Protein AF-A0A1G1KDD8-F1 (afdb_monomer_lite)

Foldseek 3Di:
DKWFQAPVRDIDDDWDWDWDADPPGWIWIATCDDPRHGWIWIADPPPPVRWIWIADPCPPPPPDRTDTHHCPDPVNCNVPVPDGVVCDDQVNVCVLVVQLQVVLVVVVQWDWDDPPFKIKIARPPDADDPNDPARIKIFGADPVRGGQWIFGAHPVRDTGMIHGHDPDDPPDDPPDVVVCVSDDPVVSVVVVD

Structure (mmCIF, N/CA/C/O backbone):
data_AF-A0A1G1KDD8-F1
#
_entry.id   AF-A0A1G1KDD8-F1
#
loop_
_atom_site.group_PDB
_atom_site.id
_atom_site.type_symbol
_atom_site.label_atom_id
_atom_site.label_alt_id
_atom_site.label_comp_id
_atom_site.label_asym_id
_atom_site.label_entity_id
_atom_site.label_seq_id
_atom_site.pdbx_PDB_ins_code
_atom_site.Cartn_x
_atom_site.Cartn_y
_atom_site.Cartn_z
_atom_site.occupancy
_atom_site.B_iso_or_equiv
_atom_site.auth_seq_id
_atom_site.auth_comp_id
_atom_site.auth_asym_id
_atom_site.auth_atom_id
_atom_site.pdbx_PDB_model_num
ATOM 1 N N . MET A 1 1 ? -3.362 -8.272 -5.706 1.00 93.69 1 MET A N 1
ATOM 2 C CA . MET A 1 1 ? -4.492 -7.620 -6.389 1.00 93.69 1 MET A CA 1
ATOM 3 C C . MET A 1 1 ? -4.871 -6.387 -5.589 1.00 93.69 1 MET A C 1
ATOM 5 O O . MET A 1 1 ? -4.770 -6.419 -4.368 1.00 93.69 1 MET A O 1
ATOM 9 N N . LYS A 1 2 ? -5.212 -5.304 -6.279 1.00 93.06 2 LYS A N 1
ATOM 10 C CA . LYS A 1 2 ? -5.564 -4.004 -5.715 1.00 93.06 2 LYS A CA 1
ATOM 11 C C . LYS A 1 2 ? -6.847 -3.501 -6.381 1.00 93.06 2 LYS A C 1
ATOM 13 O O . LYS A 1 2 ? -6.956 -3.569 -7.603 1.00 93.06 2 LYS A O 1
ATOM 18 N N . GLN A 1 3 ? -7.766 -2.947 -5.601 1.00 92.62 3 GLN A N 1
ATOM 19 C CA . GLN A 1 3 ? -8.867 -2.103 -6.070 1.00 92.62 3 GLN A CA 1
ATOM 20 C C . GLN A 1 3 ? -8.972 -0.883 -5.165 1.00 92.62 3 GLN A C 1
ATOM 22 O O . GLN A 1 3 ? -8.853 -1.008 -3.952 1.00 92.62 3 GLN A O 1
ATOM 27 N N . GLU A 1 4 ? -9.219 0.284 -5.743 1.00 89.75 4 GLU A N 1
ATOM 28 C CA . GLU A 1 4 ? -9.454 1.532 -5.014 1.00 89.75 4 GLU A CA 1
ATOM 29 C C . GLU A 1 4 ? -10.621 2.273 -5.654 1.00 89.75 4 GLU A C 1
ATOM 31 O O . GLU A 1 4 ? -10.936 2.059 -6.830 1.00 89.75 4 GLU A O 1
ATOM 36 N N . ILE A 1 5 ? -11.261 3.141 -4.878 1.00 88.12 5 ILE A N 1
ATOM 37 C CA . ILE A 1 5 ? -12.306 4.021 -5.383 1.00 88.12 5 ILE A CA 1
ATOM 38 C C . ILE A 1 5 ? -11.752 4.936 -6.491 1.00 88.12 5 ILE A C 1
ATOM 40 O O . ILE A 1 5 ? -10.683 5.538 -6.364 1.00 88.12 5 ILE A O 1
ATOM 44 N N . ASN A 1 6 ? -12.468 5.017 -7.607 1.00 82.94 6 ASN A N 1
ATOM 45 C CA . ASN A 1 6 ? -12.112 5.833 -8.761 1.00 82.94 6 ASN A CA 1
ATOM 46 C C . ASN A 1 6 ? -12.660 7.265 -8.643 1.00 82.94 6 ASN A C 1
ATOM 48 O O . ASN A 1 6 ? -13.224 7.676 -7.626 1.00 82.94 6 ASN A O 1
ATOM 52 N N . LYS A 1 7 ? -12.468 8.047 -9.709 1.00 75.81 7 LYS A N 1
ATOM 53 C CA . LYS A 1 7 ? -12.936 9.436 -9.834 1.00 75.81 7 LYS A CA 1
ATOM 54 C C . LYS A 1 7 ? -14.448 9.562 -9.667 1.00 75.81 7 LYS A C 1
ATOM 56 O O . LYS A 1 7 ? -14.921 10.581 -9.176 1.00 75.81 7 LYS A O 1
ATOM 61 N N . GLU A 1 8 ? -15.163 8.520 -10.051 1.00 80.31 8 GLU A N 1
ATOM 62 C CA . GLU A 1 8 ? -16.613 8.419 -10.089 1.00 80.31 8 GLU A CA 1
ATOM 63 C C . GLU A 1 8 ? -17.199 7.914 -8.758 1.00 80.31 8 GLU A C 1
ATOM 65 O O . GLU A 1 8 ? -18.415 7.809 -8.621 1.00 80.31 8 GLU A O 1
ATOM 70 N N . GLY A 1 9 ? -16.361 7.610 -7.757 1.00 81.19 9 GLY A N 1
ATOM 71 C CA . GLY A 1 9 ? -16.817 7.140 -6.447 1.00 81.19 9 GLY A CA 1
ATOM 72 C C . GLY A 1 9 ? -17.176 5.649 -6.399 1.00 81.19 9 GLY A C 1
ATOM 73 O O . GLY A 1 9 ? -17.847 5.214 -5.466 1.00 81.19 9 GLY A O 1
ATOM 74 N N . SER A 1 10 ? -16.735 4.863 -7.384 1.00 85.94 10 SER A N 1
ATOM 75 C CA . SER A 1 10 ? -16.946 3.409 -7.474 1.00 85.94 10 SER A CA 1
ATOM 76 C C . SER A 1 10 ? -15.620 2.652 -7.389 1.00 85.94 10 SER A C 1
ATOM 78 O O . SER A 1 10 ? -14.571 3.217 -7.686 1.00 85.94 10 SER A O 1
ATOM 80 N N . LEU A 1 11 ? -15.621 1.379 -6.983 1.00 89.81 11 LEU A N 1
ATOM 81 C CA . LEU A 1 11 ? -14.388 0.584 -7.017 1.00 89.81 11 LEU A CA 1
ATOM 82 C C . LEU A 1 11 ? -13.909 0.409 -8.459 1.00 89.81 11 LEU A C 1
ATOM 84 O O . LEU A 1 11 ? -14.648 -0.076 -9.316 1.00 89.81 11 LEU A O 1
ATOM 88 N N . GLY A 1 12 ? -12.654 0.774 -8.707 1.00 89.38 12 GLY A N 1
ATOM 89 C CA . GLY A 1 12 ? -11.998 0.554 -9.986 1.00 89.38 12 GLY A CA 1
ATOM 90 C C . GLY A 1 12 ? -11.849 -0.929 -10.334 1.00 89.38 12 GLY A C 1
ATOM 91 O O . GLY A 1 12 ? -12.067 -1.832 -9.515 1.00 89.38 12 GLY A O 1
ATOM 92 N N . ALA A 1 13 ? -11.435 -1.179 -11.577 1.00 92.00 13 ALA A N 1
ATOM 93 C CA . ALA A 1 13 ? -11.129 -2.525 -12.041 1.00 92.00 13 ALA A CA 1
ATOM 94 C C . ALA A 1 13 ? -9.997 -3.155 -11.197 1.00 92.00 13 ALA A C 1
ATOM 96 O O . ALA A 1 13 ? -9.054 -2.450 -10.832 1.00 92.00 13 ALA A O 1
ATOM 97 N N . PRO A 1 14 ? -10.046 -4.470 -10.909 1.00 94.19 14 PRO A N 1
ATOM 98 C CA . PRO A 1 14 ? -8.970 -5.159 -10.203 1.00 94.19 14 PRO A CA 1
ATOM 99 C C . PRO A 1 14 ? -7.626 -5.030 -10.920 1.00 94.19 14 PRO A C 1
ATOM 101 O O . PRO A 1 14 ? -7.480 -5.458 -12.065 1.00 94.19 14 PRO A O 1
ATOM 104 N N . GLU A 1 15 ? -6.619 -4.510 -10.224 1.00 94.44 15 GLU A N 1
ATOM 105 C CA . GLU A 1 15 ? -5.238 -4.426 -10.693 1.00 94.44 15 GLU A CA 1
ATOM 106 C C . GLU A 1 15 ? -4.399 -5.560 -10.094 1.00 94.44 15 GLU A C 1
ATOM 108 O O . GLU A 1 15 ? -4.285 -5.731 -8.877 1.00 94.44 15 GLU A O 1
ATOM 113 N N . ASN A 1 16 ? -3.761 -6.343 -10.955 1.00 95.88 16 ASN A N 1
ATOM 114 C CA . ASN A 1 16 ? -2.802 -7.367 -10.576 1.00 95.88 16 ASN A CA 1
ATOM 115 C C . ASN A 1 16 ? -1.397 -6.785 -10.659 1.00 95.88 16 ASN A C 1
ATOM 117 O O . ASN A 1 16 ? -0.851 -6.588 -11.747 1.00 95.88 16 ASN A O 1
ATOM 121 N N . ILE A 1 17 ? -0.817 -6.552 -9.488 1.00 94.00 17 ILE A N 1
ATOM 122 C CA . ILE A 1 17 ? 0.489 -5.930 -9.335 1.00 94.00 17 ILE A CA 1
ATOM 123 C C . ILE A 1 17 ? 1.439 -6.960 -8.735 1.00 94.00 17 ILE A C 1
ATOM 125 O O . ILE A 1 17 ? 1.175 -7.499 -7.659 1.00 94.00 17 ILE A O 1
ATOM 129 N N . TYR A 1 18 ? 2.540 -7.231 -9.427 1.00 93.75 18 TYR A N 1
ATOM 130 C CA . TYR A 1 18 ? 3.689 -7.888 -8.825 1.00 93.75 18 TYR A CA 1
ATOM 131 C C . TYR A 1 18 ? 4.499 -6.830 -8.074 1.00 93.75 18 TYR A C 1
ATOM 133 O O . TYR A 1 18 ? 4.857 -5.809 -8.657 1.00 93.75 18 TYR A O 1
ATOM 141 N N . LEU A 1 19 ? 4.779 -7.062 -6.792 1.00 92.56 19 LEU A N 1
ATOM 142 C CA . LEU A 1 19 ? 5.491 -6.123 -5.928 1.00 92.56 19 LEU A CA 1
ATOM 143 C C . LEU A 1 19 ? 6.686 -6.820 -5.279 1.00 92.56 19 LEU A C 1
ATOM 145 O O . LEU A 1 19 ? 6.542 -7.888 -4.684 1.00 92.56 19 LEU A O 1
ATOM 149 N N . LYS A 1 20 ? 7.858 -6.187 -5.351 1.00 92.12 20 LYS A N 1
ATOM 150 C CA . LYS A 1 20 ? 9.038 -6.553 -4.563 1.00 92.12 20 LYS A CA 1
ATOM 151 C C . LYS A 1 20 ? 9.467 -5.371 -3.707 1.00 92.12 20 LYS A C 1
ATOM 153 O O . LYS A 1 20 ? 9.633 -4.265 -4.213 1.00 92.12 20 LYS A O 1
ATOM 158 N N . PHE A 1 21 ? 9.685 -5.636 -2.425 1.00 91.69 21 PHE A N 1
ATOM 159 C CA . PHE A 1 21 ? 10.175 -4.671 -1.450 1.00 91.69 21 PHE A CA 1
ATOM 160 C C . PHE A 1 21 ? 11.486 -5.162 -0.829 1.00 91.69 21 PHE A C 1
ATOM 162 O O . PHE A 1 21 ? 11.630 -6.347 -0.524 1.00 91.69 21 PHE A O 1
ATOM 169 N N . SER A 1 22 ? 12.424 -4.245 -0.606 1.00 90.12 22 SER A N 1
ATOM 170 C CA . SER A 1 22 ? 13.657 -4.483 0.148 1.00 90.12 22 SER A CA 1
ATOM 171 C C . SER A 1 22 ? 14.030 -3.262 0.994 1.00 90.12 22 SER A C 1
ATOM 173 O O . SER A 1 22 ? 13.602 -2.145 0.703 1.00 90.12 22 SER A O 1
ATOM 175 N N . LYS A 1 23 ? 14.830 -3.480 2.046 1.00 88.62 23 LYS A N 1
ATOM 176 C CA . LYS A 1 23 ? 15.402 -2.418 2.890 1.00 88.62 23 LYS A CA 1
ATOM 177 C C . LYS A 1 23 ? 16.845 -2.084 2.449 1.00 88.62 23 LYS A C 1
ATOM 179 O O . LYS A 1 23 ? 17.550 -3.023 2.080 1.00 88.62 23 LYS A O 1
ATOM 184 N N . PRO A 1 24 ? 17.307 -0.816 2.550 1.00 88.44 24 PRO A N 1
ATOM 185 C CA . PRO A 1 24 ? 16.518 0.398 2.826 1.00 88.44 24 PRO A CA 1
ATOM 186 C C . PRO A 1 24 ? 15.472 0.638 1.723 1.00 88.44 24 PRO A C 1
ATOM 188 O O . PRO A 1 24 ? 15.571 0.010 0.678 1.00 88.44 24 PRO A O 1
ATOM 191 N N . PHE A 1 25 ? 14.444 1.462 1.989 1.00 91.38 25 PHE A N 1
ATOM 192 C CA . PHE A 1 25 ? 13.198 1.515 1.201 1.00 91.38 25 PHE A CA 1
ATOM 193 C C . PHE A 1 25 ? 13.448 1.505 -0.317 1.00 91.38 25 PHE A C 1
ATOM 195 O O . PHE A 1 25 ? 13.795 2.528 -0.910 1.00 91.38 25 PHE A O 1
ATOM 202 N N . LYS A 1 26 ? 13.244 0.334 -0.925 1.00 92.25 26 LYS A N 1
ATOM 203 C CA . LYS A 1 26 ? 13.352 0.093 -2.360 1.00 92.25 26 LYS A CA 1
ATOM 204 C C . LYS A 1 26 ? 12.181 -0.771 -2.786 1.00 92.25 26 LYS A C 1
ATOM 206 O O . LYS A 1 26 ? 11.941 -1.832 -2.205 1.00 92.25 26 LYS A O 1
ATOM 211 N N . MET A 1 27 ? 11.449 -0.300 -3.782 1.00 93.06 27 MET A N 1
ATOM 212 C CA . MET A 1 27 ? 10.232 -0.933 -4.255 1.00 93.06 27 MET A CA 1
ATOM 213 C C . MET A 1 27 ? 10.254 -1.059 -5.766 1.00 93.06 27 MET A C 1
ATOM 215 O O . MET A 1 27 ? 10.593 -0.117 -6.480 1.00 93.06 27 MET A O 1
ATOM 219 N N . VAL A 1 28 ? 9.865 -2.236 -6.242 1.00 93.50 28 VAL A N 1
ATOM 220 C CA . VAL A 1 28 ? 9.596 -2.492 -7.650 1.00 93.50 28 VAL A CA 1
ATOM 221 C C . VAL A 1 28 ? 8.182 -3.009 -7.797 1.00 93.50 28 VAL A C 1
ATOM 223 O O . VAL A 1 28 ? 7.780 -3.934 -7.091 1.00 93.50 28 VAL A O 1
ATOM 226 N N . MET A 1 29 ? 7.448 -2.423 -8.733 1.00 94.12 29 MET A N 1
ATOM 227 C CA . MET A 1 29 ? 6.074 -2.785 -9.051 1.00 94.12 29 MET A CA 1
ATOM 228 C C . MET A 1 29 ? 5.945 -3.049 -10.548 1.00 94.12 29 MET A C 1
ATOM 230 O O . MET A 1 29 ? 6.523 -2.330 -11.359 1.00 94.12 29 MET A O 1
ATOM 234 N N . GLU A 1 30 ? 5.177 -4.069 -10.913 1.00 94.12 30 GLU A N 1
ATOM 235 C CA . GLU A 1 30 ? 4.807 -4.391 -12.291 1.00 94.12 30 GLU A CA 1
ATOM 236 C C . GLU A 1 30 ? 3.297 -4.637 -12.358 1.00 94.12 30 GLU A C 1
ATOM 238 O O . GLU A 1 30 ? 2.785 -5.545 -11.701 1.00 94.12 30 GLU A O 1
ATOM 243 N N . TRP A 1 31 ? 2.584 -3.871 -13.183 1.00 94.19 31 TRP A N 1
ATOM 244 C CA . TRP A 1 31 ? 1.176 -4.130 -13.484 1.00 94.19 31 TRP A CA 1
ATOM 245 C C . TRP A 1 31 ? 1.080 -5.197 -14.574 1.00 94.19 31 TRP A C 1
ATOM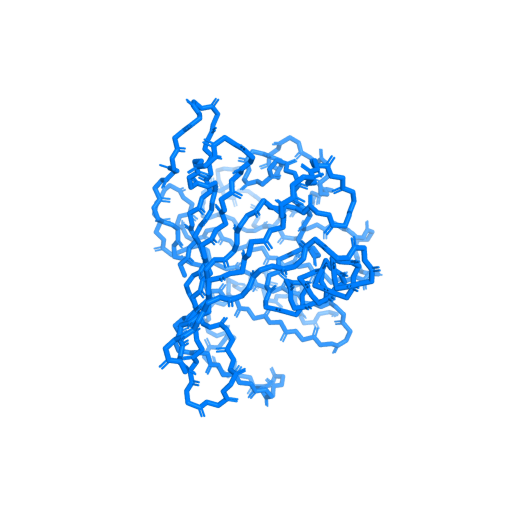 247 O O . TRP A 1 31 ? 1.710 -5.099 -15.626 1.00 94.19 31 TRP A O 1
ATOM 257 N N . THR A 1 32 ? 0.272 -6.227 -14.340 1.00 94.75 32 THR A N 1
ATOM 258 C CA . THR A 1 32 ? 0.194 -7.417 -15.212 1.00 94.75 32 THR A CA 1
ATOM 259 C C . THR A 1 32 ? -1.113 -7.513 -16.000 1.00 94.75 32 THR A C 1
ATOM 261 O O . THR A 1 32 ? -1.248 -8.362 -16.885 1.00 94.75 32 THR A O 1
ATOM 264 N N . ASN A 1 33 ? -2.067 -6.626 -15.724 1.00 94.44 33 ASN A N 1
ATOM 265 C CA . ASN A 1 33 ? -3.367 -6.549 -16.381 1.00 94.44 33 ASN A CA 1
ATOM 266 C C . ASN A 1 33 ? -3.794 -5.082 -16.593 1.00 94.44 33 ASN A C 1
ATOM 268 O O . ASN A 1 33 ? -2.996 -4.174 -16.373 1.00 94.44 33 ASN A O 1
ATOM 272 N N . THR A 1 34 ? -5.035 -4.900 -17.062 1.00 90.12 34 THR A N 1
ATOM 273 C CA . THR A 1 34 ? -5.633 -3.613 -17.461 1.00 90.12 34 THR A CA 1
ATOM 274 C C . THR A 1 34 ? -4.843 -2.899 -18.571 1.00 90.12 34 THR A C 1
ATOM 276 O O . THR A 1 34 ? -4.003 -3.489 -19.253 1.00 90.12 34 THR A O 1
ATOM 279 N N . ASP A 1 35 ? -5.134 -1.622 -18.780 1.00 88.31 35 ASP A N 1
ATOM 280 C CA . ASP A 1 35 ? -4.401 -0.668 -19.617 1.00 88.31 35 ASP A CA 1
ATOM 281 C C . ASP A 1 35 ? -2.993 -0.319 -19.079 1.00 88.31 35 ASP A C 1
ATOM 283 O O . ASP A 1 35 ? -2.165 0.285 -19.779 1.00 88.31 35 ASP A O 1
ATOM 287 N N . LYS A 1 36 ? -2.698 -0.715 -17.834 1.00 89.31 36 LYS A N 1
ATOM 288 C CA . LYS A 1 36 ? -1.385 -0.571 -17.193 1.00 89.31 36 LYS A CA 1
ATOM 289 C C . LYS A 1 36 ? -0.480 -1.780 -17.417 1.00 89.31 36 LYS A C 1
ATOM 291 O O . LYS A 1 36 ? 0.669 -1.741 -16.992 1.00 89.31 36 LYS A O 1
ATOM 296 N N . LYS A 1 37 ? -0.934 -2.835 -18.100 1.00 92.56 37 LYS A N 1
ATOM 297 C CA . LYS A 1 37 ? -0.135 -4.046 -18.333 1.00 92.56 37 LYS A CA 1
ATOM 298 C C . LYS A 1 37 ? 1.255 -3.720 -18.901 1.00 92.56 37 LYS A C 1
ATOM 300 O O . LYS A 1 37 ? 1.385 -3.045 -19.920 1.00 92.56 37 LYS A O 1
ATOM 305 N N . GLY A 1 38 ? 2.292 -4.237 -18.244 1.00 92.12 38 GLY A N 1
ATOM 306 C CA . GLY A 1 38 ? 3.698 -4.017 -18.589 1.00 92.12 38 GLY A CA 1
ATOM 307 C C . GLY A 1 38 ? 4.294 -2.716 -18.042 1.00 92.12 38 GLY A C 1
ATOM 308 O O . GLY A 1 38 ? 5.490 -2.494 -18.218 1.00 92.12 38 GLY A O 1
ATOM 309 N N . LEU A 1 39 ? 3.507 -1.865 -17.374 1.00 92.88 39 LEU A N 1
ATOM 310 C CA . LEU A 1 39 ? 4.026 -0.736 -16.606 1.00 92.88 39 LEU A CA 1
ATOM 311 C C . LEU A 1 39 ? 4.884 -1.273 -15.463 1.00 92.88 39 LEU A C 1
ATOM 313 O O . LEU A 1 39 ? 4.417 -2.071 -14.651 1.00 92.88 39 LEU A O 1
ATOM 317 N N . GLN A 1 40 ? 6.120 -0.800 -15.395 1.00 94.81 40 GLN A N 1
ATOM 318 C CA . GLN A 1 40 ? 7.060 -1.100 -14.333 1.00 94.81 40 GLN A CA 1
ATOM 319 C C . GLN A 1 40 ? 7.521 0.191 -13.674 1.00 94.81 40 GLN A C 1
ATOM 321 O O . GLN A 1 40 ? 7.851 1.167 -14.351 1.00 94.81 40 GLN A O 1
ATOM 326 N N . VAL A 1 41 ? 7.556 0.177 -12.348 1.00 94.62 41 VAL A N 1
ATOM 327 C CA . VAL A 1 41 ? 7.989 1.303 -11.524 1.00 94.62 41 VAL A CA 1
ATOM 328 C C . VAL A 1 41 ? 9.055 0.809 -10.564 1.00 94.62 41 VAL A C 1
ATOM 330 O O . VAL A 1 41 ? 8.886 -0.226 -9.923 1.00 94.62 41 VAL A O 1
ATOM 333 N N . LEU A 1 42 ? 10.150 1.552 -10.477 1.00 95.00 42 LEU A N 1
ATOM 334 C CA . LEU A 1 42 ? 11.200 1.389 -9.485 1.00 95.00 42 LEU A CA 1
ATOM 335 C C . LEU A 1 42 ? 11.314 2.681 -8.682 1.00 95.00 42 LEU A C 1
ATOM 337 O O . LEU A 1 42 ? 11.399 3.773 -9.245 1.00 95.00 42 LEU A O 1
ATOM 341 N N . TYR A 1 43 ? 11.384 2.529 -7.369 1.00 95.31 43 TYR A N 1
ATOM 342 C CA . TYR A 1 43 ? 11.702 3.598 -6.444 1.00 95.31 43 TYR A CA 1
ATOM 343 C C . TYR A 1 43 ? 12.735 3.134 -5.429 1.00 95.31 43 TYR A C 1
ATOM 345 O O . TYR A 1 43 ? 12.635 2.028 -4.899 1.00 95.31 43 TYR A O 1
ATOM 353 N N . GLU A 1 44 ? 13.709 3.990 -5.142 1.00 95.06 44 GLU A N 1
ATOM 354 C CA . GLU A 1 44 ? 14.687 3.787 -4.081 1.00 95.06 44 GLU A CA 1
ATOM 355 C C . GLU A 1 44 ? 14.894 5.111 -3.351 1.00 95.06 44 GLU A C 1
ATOM 357 O O . GLU A 1 44 ? 15.308 6.111 -3.943 1.00 95.06 44 GLU A O 1
ATOM 362 N N . ARG A 1 45 ? 14.584 5.118 -2.053 1.00 94.12 45 ARG A N 1
ATOM 363 C CA . ARG A 1 45 ? 14.697 6.318 -1.226 1.00 94.12 45 ARG A CA 1
ATOM 364 C C . ARG A 1 45 ? 16.147 6.796 -1.192 1.00 94.12 45 ARG A C 1
ATOM 366 O O . ARG A 1 45 ? 17.055 6.028 -0.888 1.00 94.12 45 ARG A O 1
ATOM 373 N N . GLY A 1 46 ? 16.346 8.083 -1.451 1.00 93.62 46 GLY A N 1
ATOM 374 C CA . GLY A 1 46 ? 17.656 8.728 -1.500 1.00 93.62 46 GLY A CA 1
ATOM 375 C C . GLY A 1 46 ? 18.394 8.559 -2.831 1.00 93.62 46 GLY A C 1
ATOM 376 O O . GLY A 1 46 ? 19.492 9.091 -2.972 1.00 93.62 46 GLY A O 1
ATOM 377 N N . ARG A 1 47 ? 17.820 7.862 -3.821 1.00 93.88 47 ARG A N 1
ATOM 378 C CA . ARG A 1 47 ? 18.390 7.736 -5.172 1.00 93.88 47 ARG A CA 1
ATOM 379 C C . ARG A 1 47 ? 17.581 8.531 -6.190 1.00 93.88 47 ARG A C 1
ATOM 381 O O . ARG A 1 47 ? 16.384 8.743 -6.025 1.00 93.88 47 ARG A O 1
ATOM 388 N N . HIS A 1 48 ? 18.253 8.955 -7.262 1.00 93.06 48 HIS A N 1
ATOM 389 C CA . HIS A 1 48 ? 17.648 9.647 -8.410 1.00 93.06 48 HIS A CA 1
ATOM 390 C C . HIS A 1 48 ? 16.745 10.832 -8.020 1.00 93.06 48 HIS A C 1
ATOM 392 O O . HIS A 1 48 ? 15.656 10.992 -8.569 1.00 93.06 48 HIS A O 1
ATOM 398 N N . ASP A 1 49 ? 17.176 11.640 -7.049 1.00 94.19 49 ASP A N 1
ATOM 399 C CA . ASP A 1 49 ? 16.403 12.759 -6.488 1.00 94.19 49 ASP A CA 1
ATOM 400 C C . ASP A 1 49 ? 15.012 12.354 -5.955 1.00 94.19 49 ASP A C 1
ATOM 402 O O . ASP A 1 49 ? 14.059 13.126 -6.061 1.00 94.19 49 ASP A O 1
ATOM 406 N N . ASN A 1 50 ? 14.868 11.130 -5.430 1.00 93.38 50 ASN A N 1
ATOM 407 C CA . ASN A 1 50 ? 13.589 10.544 -5.001 1.00 93.38 50 ASN A CA 1
ATOM 408 C C . ASN A 1 50 ? 12.526 10.512 -6.117 1.00 93.38 50 ASN A C 1
ATOM 410 O O . ASN A 1 50 ? 11.326 10.640 -5.867 1.00 93.38 50 ASN A O 1
ATOM 414 N N . LYS A 1 51 ? 12.955 10.350 -7.372 1.00 95.31 51 LYS A N 1
ATOM 415 C CA . LYS A 1 51 ? 12.056 10.169 -8.517 1.00 95.31 51 LYS A CA 1
ATOM 416 C C . LYS A 1 51 ? 11.760 8.690 -8.744 1.00 95.31 51 LYS A C 1
ATOM 418 O O . LYS A 1 51 ? 12.592 7.816 -8.509 1.00 95.31 51 LYS A O 1
ATOM 423 N N . LEU A 1 52 ? 10.578 8.427 -9.284 1.00 95.06 52 LEU A N 1
ATOM 424 C CA . LEU A 1 52 ? 10.171 7.123 -9.787 1.00 95.06 52 LEU A CA 1
ATOM 425 C C . LEU A 1 52 ? 10.837 6.876 -11.140 1.00 95.06 52 LEU A C 1
ATOM 427 O O . LEU A 1 52 ? 10.641 7.660 -12.070 1.00 95.06 52 LEU A O 1
ATOM 431 N N . ALA A 1 53 ? 11.572 5.776 -11.270 1.00 95.25 53 ALA A N 1
ATOM 432 C CA . ALA A 1 53 ? 12.015 5.264 -12.559 1.00 95.25 53 ALA A CA 1
ATOM 433 C C . ALA A 1 53 ? 10.887 4.423 -13.167 1.00 95.25 53 ALA A C 1
ATOM 435 O O . ALA A 1 53 ? 10.498 3.393 -12.617 1.00 95.25 53 ALA A O 1
ATOM 436 N N . ILE A 1 54 ? 10.342 4.870 -14.294 1.00 93.38 54 ILE A N 1
ATOM 437 C CA . ILE A 1 54 ? 9.138 4.305 -14.902 1.00 93.38 54 ILE A CA 1
ATOM 438 C C . ILE A 1 54 ? 9.463 3.773 -16.291 1.00 93.38 54 ILE A C 1
ATOM 440 O O . ILE A 1 54 ? 10.013 4.486 -17.131 1.00 93.38 54 ILE A O 1
ATOM 444 N N . HIS A 1 55 ? 9.063 2.533 -16.547 1.00 92.88 55 HIS A N 1
ATOM 445 C CA . HIS A 1 55 ? 9.094 1.896 -17.856 1.00 92.88 55 HIS A CA 1
ATOM 446 C C . HIS A 1 55 ? 7.675 1.482 -18.259 1.00 92.88 55 HIS A C 1
ATOM 448 O O . HIS A 1 55 ? 6.987 0.814 -17.495 1.00 92.88 55 HIS A O 1
ATOM 454 N N . LYS A 1 56 ? 7.244 1.825 -19.476 1.00 89.19 56 LYS A N 1
ATOM 455 C CA . LYS A 1 56 ? 6.007 1.306 -20.080 1.00 89.19 56 LYS A CA 1
ATOM 456 C C . LYS A 1 56 ? 6.277 0.960 -21.550 1.00 89.19 56 LYS A C 1
ATOM 458 O O . LYS A 1 56 ? 6.881 1.779 -22.248 1.00 89.19 56 LYS A O 1
ATOM 463 N N . PRO A 1 57 ? 5.854 -0.212 -22.055 1.00 83.44 57 PRO A N 1
ATOM 464 C CA . PRO A 1 57 ? 5.943 -0.515 -23.480 1.00 83.44 57 PRO A CA 1
ATOM 465 C C . PRO A 1 57 ? 5.260 0.567 -24.330 1.00 83.44 57 PRO A C 1
ATOM 467 O O . PRO A 1 57 ? 4.164 1.015 -24.005 1.00 83.44 57 PRO A O 1
ATOM 470 N N . GLY A 1 58 ? 5.920 1.007 -25.406 1.00 79.00 58 GLY A N 1
ATOM 471 C CA . GLY A 1 58 ? 5.395 2.039 -26.313 1.00 79.00 58 GLY A CA 1
ATOM 472 C C . GLY A 1 58 ? 5.515 3.486 -25.813 1.00 79.00 58 GLY A C 1
ATOM 473 O O . GLY A 1 58 ? 5.082 4.406 -26.506 1.00 79.00 58 GLY A O 1
ATOM 474 N N . LEU A 1 59 ? 6.127 3.719 -24.647 1.00 76.25 59 LEU A N 1
ATOM 475 C CA . LEU A 1 59 ? 6.318 5.064 -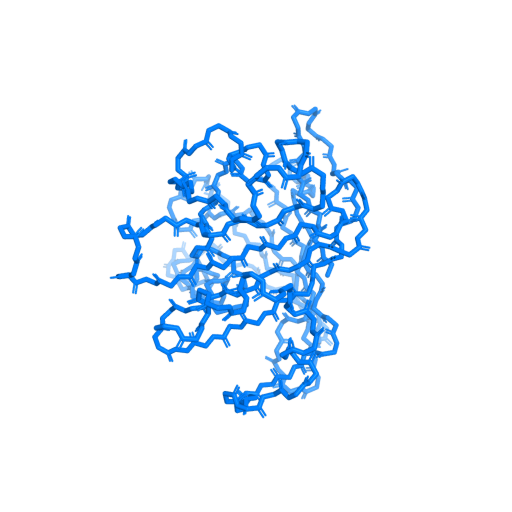24.103 1.00 76.25 59 LEU A CA 1
ATOM 476 C C . LEU A 1 59 ? 7.162 5.943 -25.051 1.00 76.25 59 LEU A C 1
ATOM 478 O O . LEU A 1 59 ? 8.226 5.529 -25.512 1.00 76.25 59 LEU A O 1
ATOM 482 N N . PHE A 1 60 ? 6.675 7.155 -25.353 1.00 70.06 60 PHE A N 1
ATOM 483 C CA . PHE A 1 60 ? 7.282 8.104 -26.306 1.00 70.06 60 PHE A CA 1
ATOM 484 C C . PHE A 1 60 ? 7.664 7.472 -27.657 1.00 70.06 60 PHE A C 1
ATOM 486 O O . PHE A 1 60 ? 8.787 7.652 -28.125 1.00 70.06 60 PHE A O 1
ATOM 493 N N . PHE A 1 61 ? 6.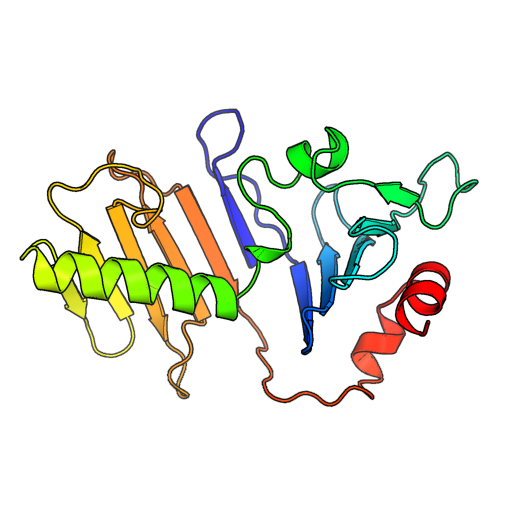763 6.688 -28.262 1.00 74.06 61 PHE A N 1
ATOM 494 C CA . PHE A 1 61 ? 7.026 5.964 -29.518 1.00 74.06 61 PHE A CA 1
ATOM 495 C C . PHE A 1 61 ? 8.277 5.059 -29.453 1.00 74.06 61 PHE A C 1
ATOM 497 O O . PHE A 1 61 ? 8.915 4.782 -30.463 1.00 74.06 61 PHE A O 1
ATOM 504 N N . GLY A 1 62 ? 8.661 4.611 -28.250 1.00 69.75 62 GLY A N 1
ATOM 505 C CA . GLY A 1 62 ? 9.856 3.799 -28.006 1.00 69.75 62 GLY A CA 1
ATOM 506 C C . GLY A 1 62 ? 11.163 4.586 -27.840 1.00 69.75 62 GLY A C 1
ATOM 507 O O . GLY A 1 62 ? 12.196 3.973 -27.563 1.00 69.75 62 GLY A O 1
ATOM 508 N N . LEU A 1 63 ? 11.143 5.920 -27.950 1.00 70.62 63 LEU A N 1
ATOM 509 C CA . LEU A 1 63 ? 12.341 6.766 -27.847 1.00 70.62 63 LEU A CA 1
ATOM 510 C C . LEU A 1 63 ? 12.913 6.819 -26.426 1.00 70.62 63 LEU A C 1
ATOM 512 O O . LEU A 1 63 ? 14.127 6.896 -26.249 1.00 70.62 63 LEU A O 1
ATOM 516 N N . LYS A 1 64 ? 12.056 6.764 -25.398 1.00 73.50 64 LYS A N 1
ATOM 517 C CA . LYS A 1 64 ? 12.481 6.744 -23.992 1.00 73.50 64 LYS A CA 1
ATOM 518 C C . LYS A 1 64 ? 12.064 5.445 -23.329 1.00 73.50 64 LYS A C 1
ATOM 520 O O . LYS A 1 64 ? 10.885 5.171 -23.141 1.00 73.50 64 LYS A O 1
ATOM 525 N N . GLN A 1 65 ? 13.069 4.667 -22.945 1.00 85.12 65 GLN A N 1
ATOM 526 C CA . GLN A 1 65 ? 12.880 3.351 -22.343 1.00 85.12 65 GLN A CA 1
ATOM 527 C C . GLN A 1 65 ? 12.601 3.431 -20.842 1.00 85.12 65 GLN A C 1
ATOM 529 O O . GLN A 1 65 ? 11.875 2.597 -20.315 1.00 85.12 65 GLN A O 1
ATOM 534 N N . VAL A 1 66 ? 13.156 4.432 -20.158 1.00 91.62 66 VAL A N 1
ATOM 535 C CA . VAL A 1 66 ? 12.866 4.739 -18.755 1.00 91.62 66 VAL A CA 1
ATOM 536 C C . VAL A 1 66 ? 12.737 6.251 -18.626 1.00 91.62 66 VAL A C 1
ATOM 538 O O . VAL A 1 66 ? 13.534 6.992 -19.208 1.00 91.62 66 VAL A O 1
ATOM 541 N N . ILE A 1 67 ? 11.740 6.709 -17.878 1.00 92.62 67 ILE A N 1
ATOM 542 C CA . ILE A 1 67 ? 11.589 8.113 -17.497 1.00 92.62 67 ILE A CA 1
ATOM 543 C C . ILE A 1 67 ? 11.654 8.247 -15.982 1.00 92.62 67 ILE A C 1
ATOM 545 O O . ILE A 1 67 ? 11.203 7.362 -15.263 1.00 92.62 67 ILE A O 1
ATOM 549 N N . PHE A 1 68 ? 12.202 9.361 -15.512 1.00 94.44 68 PHE A N 1
ATOM 550 C CA . PHE A 1 68 ? 12.221 9.698 -14.096 1.00 94.44 68 PHE A CA 1
ATOM 551 C C . PHE A 1 68 ? 11.165 10.760 -13.835 1.00 94.44 68 PHE A C 1
ATOM 553 O O . PHE A 1 68 ? 11.269 11.865 -14.371 1.00 94.44 68 PHE A O 1
ATOM 560 N N . LEU A 1 69 ? 10.152 10.428 -13.039 1.00 93.31 69 LEU A N 1
ATOM 561 C CA . LEU A 1 69 ? 9.090 11.360 -12.666 1.00 93.31 69 LEU A CA 1
ATOM 562 C C . LEU A 1 69 ? 9.076 11.585 -11.153 1.00 93.31 69 LEU A C 1
ATOM 564 O O . LEU A 1 69 ? 9.225 10.625 -10.397 1.00 93.31 69 LEU A O 1
ATOM 568 N N . PRO A 1 70 ? 8.877 12.830 -10.686 1.00 93.56 70 PRO A N 1
ATOM 569 C CA . PRO A 1 70 ? 8.576 13.061 -9.280 1.00 93.56 70 PRO A CA 1
ATOM 570 C C . PRO A 1 70 ? 7.229 12.416 -8.929 1.00 93.56 70 PRO A C 1
ATOM 572 O O . PRO A 1 70 ? 6.340 12.330 -9.779 1.00 93.56 70 PRO A O 1
ATOM 575 N N . GLN A 1 71 ? 7.050 12.020 -7.670 1.00 90.44 71 GLN A N 1
ATOM 576 C CA . GLN A 1 71 ? 5.789 11.426 -7.201 1.00 90.44 71 GLN A CA 1
ATOM 577 C C . GLN A 1 71 ? 4.592 12.379 -7.337 1.00 90.44 71 GLN A C 1
ATOM 579 O O . GLN A 1 71 ? 3.464 11.956 -7.569 1.00 90.44 71 GLN A O 1
ATOM 584 N N . SER A 1 72 ? 4.852 13.688 -7.291 1.00 88.56 72 SER A N 1
ATOM 585 C CA . SER A 1 72 ? 3.868 14.746 -7.531 1.00 88.56 72 SER A CA 1
ATOM 586 C C . SER A 1 72 ? 3.464 14.919 -9.000 1.00 88.56 72 SER A C 1
ATOM 588 O O . SER A 1 72 ? 2.587 15.730 -9.292 1.00 88.56 72 SER A O 1
ATOM 590 N N . SER A 1 73 ? 4.077 14.191 -9.940 1.00 89.31 73 SER A N 1
ATOM 591 C CA . SER A 1 73 ? 3.732 14.285 -11.360 1.00 89.31 73 SER A CA 1
ATOM 592 C C . SER A 1 73 ? 2.255 13.932 -11.595 1.00 89.31 73 SER A C 1
ATOM 594 O O . SER A 1 73 ? 1.798 12.905 -11.086 1.00 89.31 73 SER A O 1
ATOM 596 N N . PRO A 1 74 ? 1.514 14.692 -12.429 1.00 85.94 74 PRO A N 1
ATOM 597 C CA . PRO A 1 74 ? 0.126 14.371 -12.768 1.00 85.94 74 PRO A CA 1
ATOM 598 C C . PRO A 1 74 ? -0.070 12.941 -13.292 1.00 85.94 74 PRO A C 1
ATOM 600 O O . PRO A 1 74 ? -1.065 12.304 -12.964 1.00 85.94 74 PRO A O 1
ATOM 603 N N . TRP A 1 75 ? 0.901 12.408 -14.045 1.00 82.88 75 TRP A N 1
ATOM 604 C CA . TRP A 1 75 ? 0.865 11.028 -14.550 1.00 82.88 75 TRP A CA 1
ATOM 605 C C . TRP A 1 75 ? 0.974 9.982 -13.439 1.00 82.88 75 TRP A C 1
ATOM 607 O O . TRP A 1 75 ? 0.345 8.932 -13.512 1.00 82.88 75 TRP A O 1
ATOM 617 N N . VAL A 1 76 ? 1.763 10.261 -12.401 1.00 84.00 76 VAL A N 1
ATOM 618 C CA . VAL A 1 76 ? 1.886 9.374 -11.236 1.00 84.00 76 VAL A CA 1
ATOM 619 C C . VAL A 1 76 ? 0.612 9.453 -10.395 1.00 84.00 76 VAL A C 1
ATOM 621 O O . VAL A 1 76 ? 0.035 8.424 -10.042 1.00 84.00 76 VAL A O 1
ATOM 624 N N . ARG A 1 77 ? 0.114 10.672 -10.158 1.00 82.25 77 ARG A N 1
ATOM 625 C CA . ARG A 1 77 ? -1.104 10.934 -9.379 1.00 82.25 77 ARG A CA 1
ATOM 626 C C . ARG A 1 77 ? -2.379 10.394 -10.020 1.00 82.25 77 ARG A C 1
ATOM 628 O O . ARG A 1 77 ? -3.343 10.111 -9.316 1.00 82.25 77 ARG A O 1
ATOM 635 N N . GLU A 1 78 ? -2.399 10.208 -11.336 1.00 77.56 78 GLU A N 1
ATOM 636 C CA . GLU A 1 78 ? -3.491 9.505 -12.012 1.00 77.56 78 GLU A CA 1
ATOM 637 C C . GLU A 1 78 ? -3.568 8.024 -11.609 1.00 77.56 78 GLU A C 1
ATOM 639 O O . GLU A 1 78 ? -4.662 7.472 -11.501 1.00 77.56 78 GLU A O 1
ATOM 644 N N . GLY A 1 79 ? -2.423 7.391 -11.337 1.00 70.69 79 GLY A N 1
ATOM 645 C CA . GLY A 1 79 ? -2.356 6.007 -10.870 1.00 70.69 79 GLY A CA 1
ATOM 646 C C . GLY A 1 79 ? -2.622 5.833 -9.372 1.00 70.69 79 GLY A C 1
ATOM 647 O O . GLY A 1 79 ? -3.071 4.759 -8.971 1.00 70.69 79 GLY A O 1
ATOM 648 N N . SER A 1 80 ? -2.338 6.862 -8.568 1.00 70.19 80 SER A N 1
ATOM 649 C CA . SER A 1 80 ? -2.536 6.890 -7.115 1.00 70.19 80 SER A CA 1
ATOM 650 C C . SER A 1 80 ? -2.661 8.335 -6.621 1.00 70.19 80 SER A C 1
ATOM 652 O O . SER A 1 80 ? -1.677 9.072 -6.546 1.00 70.19 80 SER A O 1
ATOM 654 N N . ARG A 1 81 ? -3.887 8.774 -6.317 1.00 64.38 81 ARG A N 1
ATOM 655 C CA . ARG A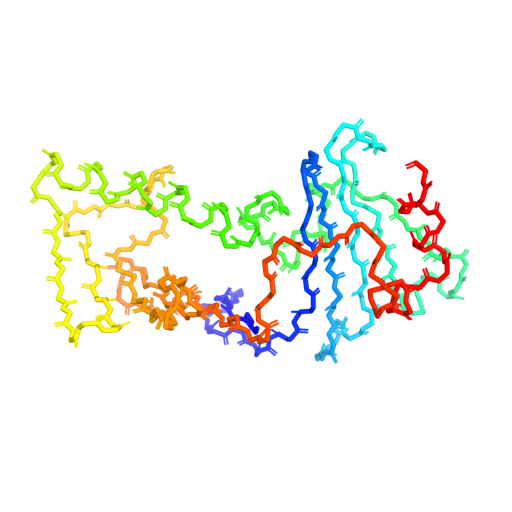 1 81 ? -4.169 10.189 -6.013 1.00 64.38 81 ARG A CA 1
ATOM 656 C C . ARG A 1 81 ? -3.631 10.646 -4.668 1.00 64.38 81 ARG A C 1
ATOM 658 O O . ARG A 1 81 ? -3.034 11.714 -4.594 1.00 64.38 81 ARG A O 1
ATOM 665 N N . ASN A 1 82 ? -3.863 9.836 -3.642 1.00 65.12 82 ASN A N 1
ATOM 666 C CA . ASN A 1 82 ? -3.647 10.224 -2.250 1.00 65.12 82 ASN A CA 1
ATOM 667 C C . ASN A 1 82 ? -2.428 9.547 -1.625 1.00 65.12 82 ASN A C 1
ATOM 669 O O . ASN A 1 82 ? -2.074 9.891 -0.507 1.00 65.12 82 ASN A O 1
ATOM 673 N N . PHE A 1 83 ? -1.810 8.601 -2.336 1.00 70.81 83 PHE A N 1
ATOM 674 C CA . PHE A 1 83 ? -0.746 7.769 -1.791 1.00 70.81 83 PHE A CA 1
ATOM 675 C C . PHE A 1 83 ? 0.502 7.855 -2.655 1.00 70.81 83 PHE A C 1
ATOM 677 O O . PHE A 1 83 ? 0.432 7.725 -3.886 1.00 70.81 83 PHE A O 1
ATOM 684 N N . ASP A 1 84 ? 1.624 8.066 -1.986 1.00 83.81 84 ASP A N 1
ATOM 685 C CA . ASP A 1 84 ? 2.961 7.948 -2.544 1.00 83.81 84 ASP A CA 1
ATOM 686 C C . ASP A 1 84 ? 3.357 6.465 -2.606 1.00 83.81 84 ASP A C 1
ATOM 688 O O . ASP A 1 84 ? 2.716 5.590 -2.016 1.00 83.81 84 ASP A O 1
ATOM 692 N N . ILE A 1 85 ? 4.413 6.136 -3.353 1.00 86.31 85 ILE A N 1
ATOM 693 C CA . ILE A 1 85 ? 4.866 4.740 -3.437 1.00 86.31 85 ILE A CA 1
ATOM 694 C C . ILE A 1 85 ? 5.352 4.222 -2.075 1.00 86.31 85 ILE A C 1
ATOM 696 O O . ILE A 1 85 ? 5.340 3.017 -1.830 1.00 86.31 85 ILE A O 1
ATOM 700 N N . GLU A 1 86 ? 5.748 5.119 -1.170 1.00 87.88 86 GLU A N 1
ATOM 701 C CA . GLU A 1 86 ? 6.080 4.806 0.218 1.00 87.88 86 GLU A CA 1
ATOM 702 C C . GLU A 1 86 ? 4.923 4.257 1.041 1.00 87.88 86 GLU A C 1
ATOM 704 O O . GLU A 1 86 ? 5.157 3.481 1.974 1.00 87.88 86 GLU A O 1
ATOM 709 N N . ASP A 1 87 ? 3.698 4.600 0.665 1.00 86.19 87 ASP A N 1
ATOM 710 C CA . ASP A 1 87 ? 2.490 4.149 1.348 1.00 86.19 87 ASP A CA 1
ATOM 711 C C . ASP A 1 87 ? 2.077 2.747 0.883 1.00 86.19 87 ASP A C 1
ATOM 713 O O . ASP A 1 87 ? 1.244 2.080 1.498 1.00 86.19 87 ASP A O 1
ATOM 717 N N . ALA A 1 88 ? 2.688 2.255 -0.199 1.00 86.25 88 ALA A N 1
ATOM 718 C CA . ALA A 1 88 ? 2.370 0.957 -0.755 1.00 86.25 88 ALA A CA 1
ATOM 719 C C . ALA A 1 88 ? 2.954 -0.200 0.072 1.00 86.25 88 ALA A C 1
ATOM 721 O O . ALA A 1 88 ? 4.085 -0.189 0.565 1.00 86.25 88 ALA A O 1
ATOM 722 N N . GLY A 1 89 ? 2.191 -1.290 0.108 1.00 87.56 89 GLY A N 1
ATOM 723 C CA . GLY A 1 89 ? 2.638 -2.573 0.628 1.00 87.56 89 GLY A CA 1
ATOM 724 C C . GLY A 1 89 ? 2.285 -2.826 2.092 1.00 87.56 89 GLY A C 1
ATOM 725 O O . GLY A 1 89 ? 1.840 -1.964 2.846 1.00 87.56 89 GLY A O 1
ATOM 726 N N . LEU A 1 90 ? 2.504 -4.079 2.491 1.00 90.12 90 LEU A N 1
ATOM 727 C CA . LEU A 1 90 ? 2.052 -4.612 3.773 1.00 90.12 90 LEU A CA 1
ATOM 728 C C . LEU A 1 90 ? 2.688 -3.907 4.980 1.00 90.12 90 LEU A C 1
ATOM 730 O O . LEU A 1 90 ? 2.055 -3.770 6.020 1.00 90.12 90 LEU A O 1
ATOM 734 N N . GLY A 1 91 ? 3.944 -3.471 4.847 1.00 89.81 91 GLY A N 1
ATOM 735 C CA . GLY A 1 91 ? 4.695 -2.853 5.939 1.00 89.81 91 GLY A CA 1
ATOM 736 C C . GLY A 1 91 ? 4.129 -1.500 6.369 1.00 89.81 91 GLY A C 1
ATOM 737 O O . GLY A 1 91 ? 3.953 -1.279 7.566 1.00 89.81 91 GLY A O 1
ATOM 738 N N . THR A 1 92 ? 3.826 -0.622 5.409 1.00 88.81 92 THR A N 1
ATOM 739 C CA . THR A 1 92 ? 3.246 0.696 5.701 1.00 88.81 92 THR A CA 1
ATOM 740 C C . THR A 1 92 ? 1.827 0.546 6.237 1.00 88.81 92 THR A C 1
ATOM 742 O O . THR A 1 92 ? 1.543 1.048 7.321 1.00 88.81 92 THR A O 1
ATOM 745 N N . PHE A 1 93 ? 1.007 -0.310 5.611 1.00 92.38 93 PHE A N 1
ATOM 746 C CA . PHE A 1 93 ? -0.315 -0.657 6.139 1.00 92.38 93 PHE A CA 1
ATOM 747 C C . PHE A 1 93 ? -0.267 -1.099 7.612 1.00 92.38 93 PHE A C 1
ATOM 749 O O . PHE A 1 93 ? -0.999 -0.569 8.438 1.00 92.38 93 PHE A O 1
ATOM 756 N N . LEU A 1 94 ? 0.608 -2.047 7.970 1.00 93.44 94 LEU A N 1
ATOM 757 C CA . LEU A 1 94 ? 0.715 -2.546 9.347 1.00 93.44 94 LEU A CA 1
ATOM 758 C C . LEU A 1 94 ? 1.126 -1.457 10.343 1.00 93.44 94 LEU A C 1
ATOM 760 O O . LEU A 1 94 ? 0.670 -1.464 11.490 1.00 93.44 94 LEU A O 1
ATOM 764 N N . LYS A 1 95 ? 1.996 -0.534 9.923 1.00 92.88 95 LYS A N 1
ATOM 765 C CA . LYS A 1 95 ? 2.422 0.600 10.743 1.00 92.88 95 LYS A CA 1
ATOM 766 C C . LYS A 1 95 ? 1.237 1.521 11.035 1.00 92.88 95 LYS A C 1
ATOM 768 O O . LYS A 1 95 ? 0.977 1.794 12.210 1.00 92.88 95 LYS A O 1
ATOM 773 N N . ASP A 1 96 ? 0.530 1.945 9.993 1.00 92.50 96 ASP A N 1
ATOM 774 C CA . ASP A 1 96 ? -0.535 2.946 10.083 1.00 92.50 96 ASP A CA 1
ATOM 775 C C . ASP A 1 96 ? -1.781 2.350 10.744 1.00 92.50 96 ASP A C 1
ATOM 777 O O . ASP A 1 96 ? -2.308 2.899 11.709 1.00 92.50 96 ASP A O 1
ATOM 781 N N . PHE A 1 97 ? -2.171 1.135 10.348 1.00 95.31 97 PHE A N 1
ATOM 782 C CA . PHE A 1 97 ? -3.237 0.379 11.006 1.00 95.31 97 PHE A CA 1
ATOM 783 C C . PHE A 1 97 ? -2.939 0.144 12.488 1.00 95.31 97 PHE A C 1
ATOM 785 O O . PHE A 1 97 ? -3.803 0.334 13.342 1.00 95.31 97 PHE A O 1
ATOM 792 N N . GLY A 1 98 ? -1.699 -0.219 12.826 1.00 95.62 98 GLY A N 1
ATOM 793 C CA . GLY A 1 98 ? -1.289 -0.380 14.216 1.00 95.62 98 GLY A CA 1
ATOM 794 C C . GLY A 1 98 ? -1.377 0.923 15.015 1.00 95.62 98 GLY A C 1
ATOM 795 O O . GLY A 1 98 ? -1.727 0.887 16.195 1.00 95.62 98 GLY A O 1
ATOM 796 N N . ALA A 1 99 ? -1.064 2.070 14.404 1.00 94.94 99 ALA A N 1
ATOM 797 C CA . ALA A 1 99 ? -1.210 3.379 15.037 1.00 94.94 99 ALA A CA 1
ATOM 798 C C . ALA A 1 99 ? -2.687 3.713 15.291 1.00 94.94 99 ALA A C 1
ATOM 800 O O . ALA A 1 99 ? -3.040 4.021 16.433 1.00 94.94 99 ALA A O 1
ATOM 801 N N . ALA A 1 100 ? -3.544 3.527 14.283 1.00 96.44 100 ALA A N 1
ATOM 802 C CA . ALA A 1 100 ? -4.989 3.712 14.387 1.00 96.44 100 ALA A CA 1
ATOM 803 C C . ALA A 1 100 ? -5.600 2.850 15.504 1.00 96.44 100 ALA A C 1
ATOM 805 O O . ALA A 1 100 ? -6.321 3.359 16.359 1.00 96.44 100 ALA A O 1
ATOM 806 N N . VAL A 1 101 ? -5.250 1.559 15.566 1.00 97.19 101 VAL A N 1
ATOM 807 C CA . VAL A 1 101 ? -5.726 0.636 16.613 1.00 97.19 101 VAL A CA 1
ATOM 808 C C . VAL A 1 101 ? -5.287 1.086 18.005 1.00 97.19 101 VAL A C 1
ATOM 810 O O . VAL A 1 101 ? -6.114 1.132 18.916 1.00 97.19 101 VAL A O 1
ATOM 813 N N . ARG A 1 102 ? -4.013 1.460 18.190 1.00 96.62 102 ARG A N 1
ATOM 814 C CA . ARG A 1 102 ? -3.508 1.932 19.493 1.00 96.62 102 ARG A CA 1
ATOM 815 C C . ARG A 1 102 ? -4.207 3.212 19.949 1.00 96.62 102 ARG A C 1
ATOM 817 O O . ARG A 1 102 ? -4.568 3.324 21.121 1.00 96.62 102 ARG A O 1
ATOM 824 N N . ARG A 1 103 ? -4.409 4.167 19.038 1.00 96.12 103 ARG A N 1
ATOM 825 C CA . ARG A 1 103 ? -5.128 5.414 19.325 1.00 96.12 103 ARG A CA 1
ATOM 826 C C . ARG A 1 103 ? -6.586 5.133 19.680 1.00 96.12 103 ARG A C 1
ATOM 828 O O . ARG A 1 103 ? -7.046 5.571 20.730 1.00 96.12 103 ARG A O 1
ATOM 835 N N . ALA A 1 104 ? -7.277 4.339 18.867 1.00 97.31 104 ALA A N 1
ATOM 836 C CA . ALA A 1 104 ? -8.664 3.956 19.093 1.00 97.31 104 ALA A CA 1
ATOM 837 C C . ALA A 1 104 ? -8.856 3.240 20.432 1.00 97.31 104 ALA A C 1
ATOM 839 O O . ALA A 1 104 ? -9.806 3.530 21.154 1.00 97.31 104 ALA A O 1
ATOM 840 N N . GLN A 1 105 ? -7.932 2.352 20.805 1.00 97.31 105 GLN A N 1
ATOM 841 C CA . GLN A 1 105 ? -7.954 1.691 22.106 1.00 97.31 105 GLN A CA 1
ATOM 842 C C . GLN A 1 105 ? -7.835 2.703 23.254 1.00 97.31 105 GLN A C 1
ATOM 844 O O . GLN A 1 105 ? -8.616 2.645 24.199 1.00 97.31 105 GLN A O 1
ATOM 849 N N . LYS A 1 106 ? -6.903 3.662 23.159 1.00 97.44 106 LYS A N 1
ATOM 850 C CA . LYS A 1 106 ? -6.716 4.719 24.169 1.00 97.44 106 LYS A CA 1
ATOM 851 C C . LYS A 1 106 ? -7.938 5.635 24.297 1.00 97.44 106 LYS A C 1
ATOM 853 O O . LYS A 1 106 ? -8.243 6.098 25.391 1.00 97.44 106 LYS A O 1
ATOM 858 N N . GLU A 1 107 ? -8.623 5.903 23.190 1.00 96.88 107 GLU A N 1
ATOM 859 C CA . GLU A 1 107 ? -9.802 6.774 23.134 1.00 96.88 107 GLU A CA 1
ATOM 860 C C . GLU A 1 107 ? -11.129 6.042 23.412 1.00 96.88 107 GLU A C 1
ATOM 862 O O . GLU A 1 107 ? -12.181 6.675 23.361 1.00 96.88 107 GLU A O 1
ATOM 867 N N . ASN A 1 108 ? -11.112 4.733 23.700 1.00 97.38 108 ASN A N 1
ATOM 868 C CA . ASN A 1 108 ? -12.311 3.883 23.791 1.00 97.38 108 ASN A CA 1
ATOM 869 C C . ASN A 1 108 ? -13.182 3.906 22.515 1.00 97.38 108 ASN A C 1
ATOM 871 O O . ASN A 1 108 ? -14.406 3.807 22.569 1.00 97.38 108 ASN A O 1
ATOM 875 N N . LYS A 1 109 ? -12.536 4.017 21.352 1.00 97.38 109 LYS A N 1
ATOM 876 C CA . LYS A 1 109 ? -13.136 4.023 20.009 1.00 97.38 109 LYS A CA 1
ATOM 877 C C . LYS A 1 109 ? -12.732 2.798 19.190 1.00 97.38 109 LYS A C 1
ATOM 879 O O . LYS A 1 109 ? -12.633 2.876 17.971 1.00 97.38 109 LYS A O 1
ATOM 884 N N . LEU A 1 110 ? -12.452 1.671 19.839 1.00 98.25 110 LEU A N 1
ATOM 885 C CA . LEU A 1 110 ? -12.072 0.431 19.166 1.00 98.25 110 LEU A CA 1
ATOM 886 C C . LEU A 1 110 ? -13.171 -0.617 19.333 1.00 98.25 110 LEU A C 1
ATOM 888 O O . LEU A 1 110 ? -13.531 -0.972 20.452 1.00 98.25 110 LEU A O 1
ATOM 892 N N . SER A 1 111 ? -13.665 -1.143 18.216 1.00 98.12 111 SER A N 1
ATOM 893 C CA . SER A 1 111 ? -14.543 -2.313 18.184 1.00 98.12 111 SER A CA 1
ATOM 894 C C . SER A 1 111 ? -13.920 -3.363 17.271 1.00 98.12 111 SER A C 1
ATOM 896 O O . SER A 1 111 ? -13.523 -3.054 16.149 1.00 98.12 111 SER A O 1
ATOM 898 N N . VAL A 1 112 ? -13.786 -4.589 17.779 1.00 97.94 112 VAL A N 1
ATOM 899 C CA . VAL A 1 112 ? -13.180 -5.713 17.060 1.00 97.94 112 VAL A CA 1
ATOM 900 C C . VAL A 1 112 ? -14.105 -6.914 17.166 1.00 97.94 112 VAL A C 1
ATOM 902 O O . VAL A 1 112 ? -14.415 -7.365 18.266 1.00 97.94 112 VAL A O 1
ATOM 905 N N . GLU A 1 113 ? -14.508 -7.446 16.021 1.00 97.75 113 GLU A N 1
ATOM 906 C CA . GLU A 1 113 ? -15.180 -8.739 15.898 1.00 97.75 113 GLU A CA 1
ATOM 907 C C . GLU A 1 113 ? -14.247 -9.699 15.151 1.00 97.75 113 GLU A C 1
ATOM 909 O O . GLU A 1 113 ? -13.537 -9.293 14.228 1.00 97.75 113 GLU A O 1
ATOM 914 N N . THR A 1 114 ? -14.200 -10.971 15.548 1.00 96.12 114 THR A N 1
ATOM 915 C CA . THR A 1 114 ? -13.328 -11.950 14.889 1.00 96.12 114 THR A CA 1
ATOM 916 C C . THR A 1 114 ? -13.869 -13.372 14.957 1.00 96.12 114 THR A C 1
ATOM 918 O O . THR A 1 114 ? -14.489 -13.762 15.945 1.00 96.12 114 THR A O 1
ATOM 921 N N . ASP A 1 115 ? -13.583 -14.152 13.914 1.00 92.88 115 ASP A N 1
ATOM 922 C CA . ASP A 1 115 ? -13.761 -15.610 13.863 1.00 92.88 115 ASP A CA 1
ATOM 923 C C . ASP A 1 115 ? -12.425 -16.380 13.997 1.00 92.88 115 ASP A C 1
ATOM 925 O O . ASP A 1 115 ? -12.348 -17.582 13.742 1.00 92.88 115 ASP A O 1
ATOM 929 N N . GLY A 1 116 ? -11.353 -15.680 14.382 1.00 88.06 116 GLY A N 1
ATOM 930 C CA . GLY A 1 116 ? -9.994 -16.197 14.533 1.00 88.06 116 GLY A CA 1
ATOM 931 C C . GLY A 1 116 ? -9.082 -15.945 13.329 1.00 88.06 116 GLY A C 1
ATOM 932 O O . GLY A 1 116 ? -7.883 -15.743 13.521 1.00 88.06 116 GLY A O 1
ATOM 933 N N . ARG A 1 117 ? -9.606 -15.911 12.095 1.00 89.75 117 ARG A N 1
ATOM 934 C CA . ARG A 1 117 ? -8.805 -15.621 10.881 1.00 89.75 117 ARG A CA 1
ATOM 935 C C . ARG A 1 117 ? -9.217 -14.337 10.189 1.00 89.75 117 ARG A C 1
ATOM 937 O O . ARG A 1 117 ? -8.389 -13.714 9.522 1.00 89.75 117 ARG A O 1
ATOM 944 N N . VAL A 1 118 ? -10.477 -13.961 10.337 1.00 96.56 118 VAL A N 1
ATOM 945 C CA . VAL A 1 118 ? -11.031 -12.704 9.867 1.00 96.56 118 VAL A CA 1
ATOM 946 C C . VAL A 1 118 ? -11.231 -11.786 11.064 1.00 96.56 118 VAL A C 1
ATOM 948 O O . VAL A 1 118 ? -11.738 -12.196 12.108 1.00 96.56 118 VAL A O 1
ATOM 951 N N . PHE A 1 119 ? -10.799 -10.541 10.914 1.00 97.94 119 PHE A N 1
ATOM 952 C CA . PHE A 1 119 ? -10.959 -9.478 11.893 1.00 97.94 119 PHE A CA 1
ATOM 953 C C . PHE A 1 119 ? -11.734 -8.349 11.241 1.00 97.94 119 PHE A C 1
ATOM 955 O O . PHE A 1 119 ? -11.350 -7.858 10.182 1.00 97.94 119 PHE A O 1
ATOM 962 N N . ASP A 1 120 ? -12.813 -7.935 11.880 1.00 98.25 120 ASP A N 1
ATOM 963 C CA . ASP A 1 120 ? -13.610 -6.784 11.501 1.00 98.25 120 ASP A CA 1
ATOM 964 C C . ASP A 1 120 ? -13.377 -5.693 12.541 1.00 98.25 120 ASP A C 1
ATOM 966 O O . ASP A 1 120 ? -13.847 -5.777 13.677 1.00 98.25 120 ASP A O 1
ATOM 970 N N . VAL A 1 121 ? -12.563 -4.710 12.167 1.00 98.25 121 VAL A N 1
ATOM 971 C CA . VAL A 1 121 ? -12.101 -3.651 13.060 1.00 98.25 121 VAL A CA 1
ATOM 972 C C . VAL A 1 121 ? -12.796 -2.358 12.683 1.00 98.25 121 VAL A C 1
ATOM 974 O O . VAL A 1 121 ? -12.693 -1.898 11.550 1.00 98.25 121 VAL A O 1
ATOM 977 N N . LYS A 1 122 ? -13.504 -1.759 13.635 1.00 98.31 122 LYS A N 1
ATOM 978 C CA . LYS A 1 122 ? -14.245 -0.507 13.472 1.00 98.31 122 LYS A CA 1
ATOM 979 C C . LYS A 1 122 ? -13.661 0.552 14.400 1.00 98.31 122 LYS A C 1
ATOM 981 O O . LYS A 1 122 ? -13.257 0.244 15.525 1.00 98.31 122 LYS A O 1
ATOM 986 N N . PHE A 1 123 ? -13.704 1.800 13.945 1.00 97.88 123 PHE A N 1
ATOM 987 C CA . PHE A 1 123 ? -13.275 2.977 14.696 1.00 97.88 123 PHE A CA 1
ATOM 988 C C . PHE A 1 123 ? -14.461 3.942 14.913 1.00 97.88 123 PHE A C 1
ATOM 990 O O . PHE A 1 123 ? -14.600 4.916 14.173 1.00 97.88 123 PHE A O 1
ATOM 997 N N . PRO A 1 124 ? -15.387 3.676 15.858 1.00 96.88 124 PRO A N 1
ATOM 998 C CA . PRO A 1 124 ? -16.599 4.481 16.010 1.00 96.88 124 PRO A CA 1
ATOM 999 C C . PRO A 1 124 ? -16.313 5.934 16.408 1.00 96.88 124 PRO A C 1
ATOM 1001 O O . PRO A 1 124 ? -15.465 6.206 17.255 1.00 96.88 124 PRO A O 1
ATOM 1004 N N . GLY A 1 125 ? -17.064 6.875 15.829 1.00 94.38 125 GLY A N 1
ATOM 1005 C CA . GLY A 1 125 ? -16.971 8.298 16.177 1.00 94.38 125 GLY A CA 1
ATOM 1006 C C . GLY A 1 125 ? -15.656 8.972 15.766 1.00 94.38 125 GLY A C 1
ATOM 1007 O O . GLY A 1 125 ? -15.321 10.030 16.302 1.00 94.38 125 GLY A O 1
ATOM 1008 N N . THR A 1 126 ? -14.889 8.363 14.860 1.00 95.62 126 THR A N 1
ATOM 1009 C CA . THR A 1 126 ? -13.719 8.993 14.236 1.00 95.62 126 THR A CA 1
ATOM 1010 C C . THR A 1 126 ? -14.115 9.723 12.957 1.00 95.62 126 THR A C 1
ATOM 1012 O O . THR A 1 126 ? -15.230 9.577 12.455 1.00 95.62 126 THR A O 1
ATOM 1015 N N . VAL A 1 127 ? -13.184 10.511 12.432 1.00 93.38 127 VAL A N 1
ATOM 1016 C CA . VAL A 1 127 ? -13.250 11.155 11.116 1.00 93.38 127 VAL A CA 1
ATOM 1017 C C . VAL A 1 127 ? -11.922 10.921 10.404 1.00 93.38 127 VAL A C 1
ATOM 1019 O O . VAL A 1 127 ? -10.966 10.473 11.035 1.00 93.38 127 VAL A O 1
ATOM 1022 N N . MET A 1 128 ? -11.867 11.222 9.107 1.00 90.88 128 MET A N 1
ATOM 1023 C CA . MET A 1 128 ? -10.623 11.140 8.346 1.00 90.88 128 MET A CA 1
ATOM 1024 C C . MET A 1 128 ? -9.592 12.118 8.901 1.00 90.88 128 MET A C 1
ATOM 1026 O O . MET A 1 128 ? -9.857 13.319 8.964 1.00 90.88 128 MET A O 1
ATOM 1030 N N . ASP A 1 129 ? -8.428 11.599 9.271 1.00 89.25 129 ASP A N 1
ATOM 1031 C CA . ASP A 1 129 ? -7.256 12.377 9.661 1.00 89.25 129 ASP A CA 1
ATOM 1032 C C . ASP A 1 129 ? -5.967 11.603 9.321 1.00 89.25 129 ASP A C 1
ATOM 1034 O O . ASP A 1 129 ? -6.005 10.610 8.592 1.00 89.25 129 ASP A O 1
ATOM 1038 N N . GLU A 1 130 ? -4.820 12.083 9.801 1.00 80.56 130 GLU A N 1
ATOM 1039 C CA . GLU A 1 130 ? -3.510 11.475 9.533 1.00 80.56 130 GLU A CA 1
ATOM 1040 C C . GLU A 1 130 ? -3.351 10.058 10.117 1.00 80.56 130 GLU A C 1
ATOM 1042 O O . GLU A 1 130 ? -2.581 9.266 9.577 1.00 80.56 130 GLU A O 1
ATOM 1047 N N . ASP A 1 131 ? -4.083 9.712 11.182 1.00 82.94 131 ASP A N 1
ATOM 1048 C CA . ASP A 1 131 ? -4.013 8.389 11.813 1.00 82.94 131 ASP A CA 1
ATOM 1049 C C . ASP A 1 131 ? -5.162 7.474 11.367 1.00 82.94 131 ASP A C 1
ATOM 1051 O O . ASP A 1 131 ? -4.998 6.255 11.285 1.00 82.94 131 ASP A O 1
ATOM 1055 N N . TYR A 1 132 ? -6.344 8.035 11.100 1.00 91.62 132 TYR A N 1
ATOM 1056 C CA . TYR A 1 132 ? -7.516 7.292 10.651 1.00 91.62 132 TYR A CA 1
ATOM 1057 C C . TYR A 1 132 ? -7.700 7.425 9.141 1.00 91.62 132 TYR A C 1
ATOM 1059 O O . TYR A 1 132 ? -8.339 8.350 8.643 1.00 91.62 132 TYR A O 1
ATOM 1067 N N . PHE A 1 133 ? -7.207 6.421 8.415 1.00 90.50 133 PHE A N 1
ATOM 1068 C CA . PHE A 1 133 ? -7.352 6.296 6.960 1.00 90.50 133 PHE A CA 1
ATOM 1069 C C . PHE A 1 133 ? -8.632 5.556 6.522 1.00 90.50 133 PHE A C 1
ATOM 1071 O O . PHE A 1 133 ? -8.972 5.541 5.339 1.00 90.50 133 PHE A O 1
ATOM 1078 N N . ALA A 1 134 ? -9.343 4.921 7.457 1.00 94.44 134 ALA A N 1
ATOM 1079 C CA . ALA A 1 134 ? -10.603 4.219 7.223 1.00 94.44 134 ALA A CA 1
ATOM 1080 C C . ALA A 1 134 ? -11.457 4.219 8.499 1.00 94.44 134 ALA A C 1
ATOM 1082 O O . ALA A 1 134 ? -10.922 4.239 9.607 1.00 94.44 134 ALA A O 1
ATOM 1083 N N . ALA A 1 135 ? -12.780 4.133 8.355 1.00 97.19 135 ALA A N 1
ATOM 1084 C CA . ALA A 1 135 ? -13.704 3.994 9.485 1.00 97.19 135 ALA A CA 1
ATOM 1085 C C . ALA A 1 135 ? -13.837 2.535 9.952 1.00 97.19 135 ALA A C 1
ATOM 1087 O O . ALA A 1 135 ? -14.120 2.261 11.122 1.00 97.19 135 ALA A O 1
ATOM 1088 N N . ARG A 1 136 ? -13.643 1.589 9.028 1.00 98.00 136 ARG A N 1
ATOM 1089 C CA . ARG A 1 136 ? -13.651 0.148 9.285 1.00 98.00 136 ARG A CA 1
ATOM 1090 C C . ARG A 1 136 ? -12.677 -0.556 8.352 1.00 98.00 136 ARG A C 1
ATOM 1092 O O . ARG A 1 136 ? -12.582 -0.225 7.173 1.00 98.00 136 ARG A O 1
ATOM 1099 N N . VAL A 1 137 ? -11.991 -1.554 8.883 1.00 98.12 137 VAL A N 1
ATOM 1100 C CA . VAL A 1 137 ? -11.028 -2.387 8.172 1.00 98.12 137 VAL A CA 1
ATOM 1101 C C . VAL A 1 137 ? -11.402 -3.842 8.413 1.00 98.12 137 VAL A C 1
ATOM 1103 O O . VAL A 1 137 ? -11.424 -4.287 9.561 1.00 98.12 137 VAL A O 1
ATOM 1106 N N . LYS A 1 138 ? -11.673 -4.599 7.347 1.00 98.31 138 LYS A N 1
ATOM 1107 C CA . LYS A 1 138 ? -11.739 -6.062 7.444 1.00 98.31 138 LYS A CA 1
ATOM 1108 C C . LYS A 1 138 ? -10.426 -6.669 6.996 1.00 98.31 138 LYS A C 1
ATOM 1110 O O . LYS A 1 138 ? -9.934 -6.349 5.916 1.00 98.31 138 LYS A O 1
ATOM 1115 N N . LEU A 1 139 ? -9.887 -7.566 7.806 1.00 97.88 139 LEU A N 1
ATOM 1116 C CA . LEU A 1 139 ? -8.618 -8.234 7.563 1.00 97.88 139 LEU A CA 1
ATOM 1117 C C . LEU A 1 139 ? -8.806 -9.736 7.562 1.00 97.88 139 LEU A C 1
ATOM 1119 O O . LEU A 1 139 ? -9.471 -10.269 8.442 1.00 97.88 139 LEU A O 1
ATOM 1123 N N . ARG A 1 140 ? -8.163 -10.423 6.621 1.00 97.56 140 ARG A N 1
ATOM 1124 C CA . ARG A 1 140 ? -7.967 -11.874 6.685 1.00 97.56 140 ARG A CA 1
ATOM 1125 C C . ARG A 1 140 ? -6.487 -12.165 6.820 1.00 97.56 140 ARG A C 1
ATOM 1127 O O . ARG A 1 140 ? -5.688 -11.711 5.998 1.00 97.56 140 ARG A O 1
ATOM 1134 N N . PHE A 1 141 ? -6.150 -12.963 7.818 1.00 95.19 141 PHE A N 1
ATOM 1135 C CA . PHE A 1 141 ? -4.787 -13.398 8.072 1.00 95.19 141 PHE A CA 1
ATOM 1136 C C . PHE A 1 141 ? -4.520 -14.773 7.451 1.00 95.19 141 PHE A C 1
ATOM 1138 O O . PHE A 1 141 ? -5.419 -15.612 7.344 1.00 95.19 141 PHE A O 1
ATOM 1145 N N . ASP A 1 142 ? -3.286 -14.993 7.000 1.00 93.50 142 ASP A N 1
ATOM 1146 C CA . ASP A 1 142 ? -2.811 -16.319 6.609 1.00 93.50 142 ASP A CA 1
ATOM 1147 C C . ASP A 1 142 ? -2.404 -17.159 7.835 1.00 93.50 142 ASP A C 1
ATOM 1149 O O . ASP A 1 142 ? -2.494 -16.721 8.983 1.00 93.50 142 ASP A O 1
ATOM 1153 N N . ALA A 1 143 ? -1.946 -18.390 7.599 1.00 90.94 143 ALA A N 1
ATOM 1154 C CA . ALA A 1 143 ? -1.507 -19.288 8.669 1.00 90.94 143 ALA A CA 1
ATOM 1155 C C . ALA A 1 143 ? -0.264 -18.787 9.433 1.00 90.94 143 ALA A C 1
ATOM 1157 O O . ALA A 1 143 ? -0.003 -19.265 10.533 1.00 90.94 143 ALA A O 1
ATOM 1158 N N . ASN A 1 144 ? 0.485 -17.833 8.869 1.00 89.12 144 ASN A N 1
ATOM 1159 C CA . ASN A 1 144 ? 1.671 -17.238 9.482 1.00 89.12 144 ASN A CA 1
ATOM 1160 C C . ASN A 1 144 ? 1.350 -15.927 10.220 1.00 89.12 144 ASN A C 1
ATOM 1162 O O . ASN A 1 144 ? 2.263 -15.278 10.729 1.00 89.12 144 ASN A O 1
ATOM 1166 N N . GLY A 1 145 ? 0.078 -15.516 10.269 1.00 89.88 145 GLY A N 1
ATOM 1167 C CA . GLY A 1 145 ? -0.341 -14.277 10.919 1.00 89.88 145 GLY A CA 1
ATOM 1168 C C . GLY A 1 145 ? -0.068 -13.014 10.098 1.00 89.88 145 GLY A C 1
ATOM 1169 O O . GLY A 1 145 ? 0.047 -11.931 10.670 1.00 89.88 145 GLY A O 1
ATOM 1170 N N . LEU A 1 146 ? 0.010 -13.108 8.767 1.00 92.44 146 LEU A N 1
ATOM 1171 C CA . LEU A 1 146 ? 0.149 -11.952 7.872 1.00 92.44 146 LEU A CA 1
ATOM 1172 C C . LEU A 1 146 ? -1.216 -11.528 7.307 1.00 92.44 146 LEU A C 1
ATOM 1174 O O . LEU A 1 146 ? -1.952 -12.396 6.833 1.00 92.44 146 LEU A O 1
ATOM 1178 N N . PRO A 1 147 ? -1.570 -10.223 7.293 1.00 95.00 147 PRO A N 1
ATOM 1179 C CA . PRO A 1 147 ? -2.833 -9.770 6.718 1.00 95.00 147 PRO A CA 1
ATOM 1180 C C . PRO A 1 147 ? -2.765 -9.794 5.190 1.00 95.00 147 PRO A C 1
ATOM 1182 O O . PRO A 1 147 ? -2.309 -8.851 4.541 1.00 95.00 147 PRO A O 1
ATOM 1185 N N . VAL A 1 148 ? -3.222 -10.904 4.619 1.00 95.56 148 VAL A N 1
ATOM 1186 C CA . VAL A 1 148 ? -3.187 -11.166 3.178 1.00 95.56 148 VAL A CA 1
ATOM 1187 C C . VAL A 1 148 ? -4.398 -10.613 2.439 1.00 95.56 148 VAL A C 1
ATOM 1189 O O . VAL A 1 148 ? -4.331 -10.477 1.230 1.00 95.56 148 VAL A O 1
ATOM 1192 N N . HIS A 1 149 ? -5.481 -10.256 3.127 1.00 97.25 149 HIS A N 1
ATOM 1193 C CA . HIS A 1 149 ? -6.620 -9.558 2.520 1.00 97.25 149 HIS A CA 1
ATOM 1194 C C . HIS A 1 149 ? -7.057 -8.409 3.405 1.00 97.25 149 HIS A C 1
ATOM 1196 O O . HIS A 1 149 ? -7.116 -8.565 4.625 1.00 97.25 149 HIS A O 1
ATOM 1202 N N . GLN A 1 150 ? -7.361 -7.282 2.780 1.00 97.19 150 GLN A N 1
ATOM 1203 C CA . GLN A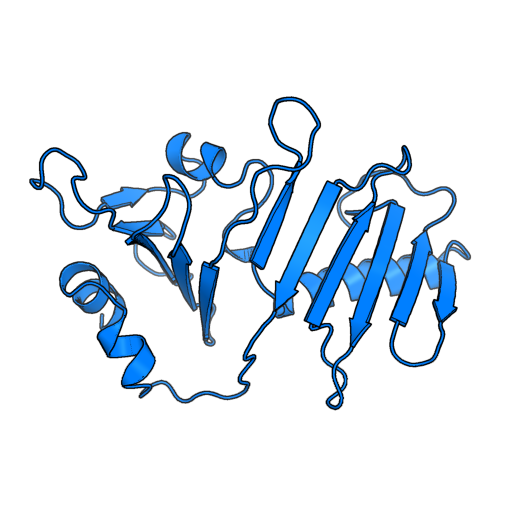 1 150 ? -7.709 -6.036 3.439 1.00 97.19 150 GLN A CA 1
ATOM 1204 C C . GLN A 1 150 ? -8.858 -5.395 2.672 1.00 97.19 150 GLN A C 1
ATOM 1206 O O . GLN A 1 150 ? -8.759 -5.214 1.461 1.00 97.19 150 GLN A O 1
ATOM 1211 N N . GLU A 1 151 ? -9.922 -5.031 3.375 1.00 97.44 151 GLU A N 1
ATOM 1212 C CA . GLU A 1 151 ? -11.018 -4.220 2.849 1.00 97.44 151 GLU A CA 1
ATOM 1213 C C . GLU A 1 151 ? -11.143 -2.964 3.698 1.00 97.44 151 GLU A C 1
ATOM 1215 O O . GLU A 1 151 ? -11.310 -3.051 4.917 1.00 97.44 151 GLU A O 1
ATOM 1220 N N . LEU A 1 152 ? -11.064 -1.804 3.055 1.00 95.75 152 LEU A N 1
ATOM 1221 C CA . LEU A 1 152 ? -11.112 -0.503 3.709 1.00 95.75 152 LEU A CA 1
ATOM 1222 C C . LEU A 1 152 ? -12.466 0.139 3.446 1.00 95.75 152 LEU A C 1
ATOM 1224 O O . LEU A 1 152 ? -12.845 0.316 2.290 1.00 95.75 152 LEU A O 1
ATOM 1228 N N . TYR A 1 153 ? -13.179 0.508 4.502 1.00 96.31 153 TYR A N 1
ATOM 1229 C CA . TYR A 1 153 ? -14.480 1.157 4.417 1.00 96.31 153 TYR A CA 1
ATOM 1230 C C . TYR A 1 153 ? -14.381 2.598 4.925 1.00 96.31 153 TYR A C 1
ATOM 1232 O O . TYR A 1 153 ? -13.802 2.856 5.985 1.00 96.31 153 TYR A O 1
ATOM 1240 N N . ASP A 1 154 ? -14.958 3.535 4.174 1.00 94.12 154 ASP A N 1
ATOM 1241 C CA . ASP A 1 154 ? -15.030 4.947 4.555 1.00 94.12 154 ASP A CA 1
ATOM 1242 C C . ASP A 1 154 ? -16.100 5.204 5.641 1.00 94.12 154 ASP A C 1
ATOM 1244 O O . ASP A 1 154 ? -16.863 4.313 6.022 1.00 94.12 154 ASP A O 1
ATOM 1248 N N . TRP A 1 155 ? -16.180 6.441 6.144 1.00 95.62 155 TRP A N 1
ATOM 1249 C CA . TRP A 1 155 ? -17.153 6.850 7.174 1.00 95.62 155 TRP A CA 1
ATOM 1250 C C . TRP A 1 155 ? -18.616 6.824 6.715 1.00 95.62 155 TRP A C 1
ATOM 1252 O O . TRP A 1 155 ? -19.512 6.882 7.552 1.00 95.62 155 TRP A O 1
ATOM 1262 N N . SER A 1 156 ? -18.876 6.694 5.412 1.00 93.75 156 SER A N 1
ATOM 1263 C CA . SER A 1 156 ? -20.221 6.448 4.877 1.00 93.75 156 SER A CA 1
ATOM 1264 C C . SER A 1 156 ? -20.557 4.955 4.763 1.00 93.75 156 SER A C 1
ATOM 1266 O O . SER A 1 156 ? -21.642 4.596 4.311 1.00 93.75 156 SER A O 1
ATOM 1268 N N . GLY A 1 157 ? -19.638 4.072 5.170 1.00 93.69 157 GLY A N 1
ATOM 1269 C CA . GLY A 1 157 ? -19.783 2.622 5.079 1.00 93.69 157 GLY A CA 1
ATOM 1270 C C . GLY A 1 157 ? -19.509 2.058 3.684 1.00 93.69 157 GLY A C 1
ATOM 1271 O O . GLY A 1 157 ? -19.768 0.876 3.450 1.00 93.69 157 GLY A O 1
ATOM 1272 N N . ARG A 1 158 ? -18.985 2.862 2.751 1.00 94.12 158 ARG A N 1
ATOM 1273 C CA . ARG A 1 158 ? -18.665 2.408 1.392 1.00 94.12 158 ARG A CA 1
ATOM 1274 C C . ARG A 1 158 ? -17.298 1.744 1.363 1.00 94.12 158 ARG A C 1
ATOM 1276 O O . ARG A 1 158 ? -16.356 2.218 1.993 1.00 94.12 158 ARG A O 1
ATOM 1283 N N . LEU A 1 159 ? -17.185 0.670 0.587 1.00 94.88 159 LEU A N 1
ATOM 1284 C CA . LEU A 1 159 ? -15.917 -0.007 0.335 1.00 94.88 159 LEU A CA 1
ATOM 1285 C C . LEU A 1 159 ? -15.028 0.886 -0.546 1.00 94.88 159 LEU A C 1
ATOM 1287 O O . LEU A 1 159 ? -15.318 1.101 -1.721 1.00 94.88 159 LEU A O 1
ATOM 1291 N N . ALA A 1 160 ? -13.967 1.424 0.046 1.00 93.19 160 ALA A N 1
ATOM 1292 C CA . ALA A 1 160 ? -13.045 2.377 -0.563 1.00 93.19 160 ALA A CA 1
ATOM 1293 C C . ALA A 1 160 ? -11.807 1.703 -1.171 1.00 93.19 160 ALA A C 1
ATOM 1295 O O . ALA A 1 160 ? -11.210 2.244 -2.103 1.00 93.19 160 ALA A O 1
ATOM 1296 N N . GLY A 1 161 ? -11.432 0.519 -0.681 1.00 93.25 161 GLY A N 1
ATOM 1297 C CA . GLY A 1 161 ? -10.299 -0.218 -1.225 1.00 93.25 161 GLY A CA 1
ATOM 1298 C C . GLY A 1 161 ? -10.264 -1.689 -0.833 1.00 93.25 161 GLY A C 1
ATOM 1299 O O . GLY A 1 161 ? -10.791 -2.082 0.207 1.00 93.25 161 GLY A O 1
ATOM 1300 N N . ILE A 1 162 ? -9.630 -2.490 -1.687 1.00 95.56 162 ILE A N 1
ATOM 1301 C CA . ILE A 1 162 ? -9.348 -3.910 -1.476 1.00 95.56 162 ILE A CA 1
ATOM 1302 C C . ILE A 1 162 ? -7.879 -4.166 -1.821 1.00 95.56 162 ILE A C 1
ATOM 1304 O O . ILE A 1 162 ? -7.431 -3.845 -2.925 1.00 95.56 162 ILE A O 1
ATOM 1308 N N . TYR A 1 163 ? -7.144 -4.799 -0.909 1.00 95.06 163 TYR A N 1
ATOM 1309 C CA . TYR A 1 163 ? -5.777 -5.266 -1.137 1.00 95.06 163 TYR A CA 1
ATOM 1310 C C . TYR A 1 163 ? -5.687 -6.751 -0.793 1.00 95.06 163 TYR A C 1
ATOM 1312 O O . TYR A 1 163 ? -5.913 -7.145 0.347 1.00 95.06 163 TYR A O 1
ATOM 1320 N N . ASP A 1 164 ? -5.349 -7.571 -1.784 1.00 96.06 164 ASP A N 1
ATOM 1321 C CA . ASP A 1 164 ? -5.274 -9.031 -1.668 1.00 96.06 164 ASP A CA 1
ATOM 1322 C C . ASP A 1 164 ? -3.887 -9.519 -2.115 1.00 96.06 164 ASP A C 1
ATOM 1324 O O . ASP A 1 164 ? -3.525 -9.455 -3.297 1.00 96.06 164 ASP A O 1
ATOM 1328 N N . TYR A 1 165 ? -3.079 -9.965 -1.159 1.00 95.25 165 TYR A N 1
ATOM 1329 C CA . TYR A 1 165 ? -1.724 -10.471 -1.342 1.00 95.25 165 TYR A CA 1
ATOM 1330 C C . TYR A 1 165 ? -1.766 -11.975 -1.601 1.00 95.25 165 TYR A C 1
ATOM 1332 O O . TYR A 1 165 ? -2.203 -12.765 -0.768 1.00 95.25 165 TYR A O 1
ATOM 1340 N N . ARG A 1 166 ? -1.252 -12.374 -2.764 1.00 92.81 166 ARG A N 1
ATOM 1341 C CA . ARG A 1 166 ? -1.159 -13.772 -3.197 1.00 92.81 166 ARG A CA 1
ATOM 1342 C C . ARG A 1 166 ? 0.304 -14.139 -3.384 1.00 92.81 166 ARG A C 1
ATOM 1344 O O . ARG A 1 166 ? 1.103 -13.273 -3.738 1.00 92.81 166 ARG A O 1
ATOM 1351 N N . ASP A 1 167 ? 0.640 -15.399 -3.123 1.00 91.50 167 ASP A N 1
ATOM 1352 C CA . ASP A 1 167 ? 2.004 -15.931 -3.249 1.00 91.50 167 ASP A CA 1
ATOM 1353 C C . ASP A 1 167 ? 3.056 -15.112 -2.473 1.00 91.50 167 ASP A C 1
ATOM 1355 O O . ASP A 1 167 ? 4.188 -14.922 -2.929 1.00 91.50 167 ASP A O 1
ATOM 1359 N N . LEU A 1 168 ? 2.669 -14.597 -1.297 1.00 91.56 168 LEU A N 1
ATOM 1360 C CA . LEU A 1 168 ? 3.521 -13.761 -0.457 1.00 91.56 168 LEU A CA 1
ATOM 1361 C C . LEU A 1 168 ? 4.745 -14.552 0.016 1.00 91.56 168 LEU A C 1
ATOM 1363 O O . LEU A 1 168 ? 4.630 -15.615 0.622 1.00 91.56 168 LEU A O 1
ATOM 1367 N N . LYS A 1 169 ? 5.930 -13.995 -0.233 1.00 90.44 169 LYS A N 1
ATOM 1368 C CA . LYS A 1 169 ? 7.206 -14.531 0.241 1.00 90.44 169 LYS A CA 1
ATOM 1369 C C . LYS A 1 169 ? 7.905 -13.479 1.085 1.00 90.44 169 LYS A C 1
ATOM 1371 O O . LYS A 1 169 ? 8.060 -12.338 0.655 1.00 90.44 169 LYS A O 1
ATOM 1376 N N . LEU A 1 170 ? 8.345 -13.877 2.273 1.00 89.25 170 LEU A N 1
ATOM 1377 C CA . LEU A 1 170 ? 9.127 -13.034 3.171 1.00 89.25 170 LEU A CA 1
ATOM 1378 C C . LEU A 1 170 ? 10.611 -13.376 3.075 1.00 89.25 170 LEU A C 1
ATOM 1380 O O . LEU A 1 170 ? 10.972 -14.490 2.703 1.00 89.25 170 LEU A O 1
ATOM 1384 N N . ASN A 1 171 ? 11.463 -12.412 3.433 1.00 84.44 171 ASN A N 1
ATOM 1385 C CA . ASN A 1 171 ? 12.918 -12.586 3.510 1.00 84.44 171 ASN A CA 1
ATOM 1386 C C . ASN A 1 171 ? 13.541 -13.145 2.219 1.00 84.44 171 ASN A C 1
ATOM 1388 O O . ASN A 1 171 ? 14.514 -13.896 2.250 1.00 84.44 171 ASN A O 1
ATOM 1392 N N . VAL A 1 172 ? 12.971 -12.773 1.069 1.00 82.88 172 VAL A N 1
ATOM 1393 C CA . VAL A 1 172 ? 13.515 -13.139 -0.239 1.00 82.88 172 VAL A CA 1
ATOM 1394 C C . VAL A 1 172 ? 14.826 -12.387 -0.436 1.00 82.88 172 VAL A C 1
ATOM 1396 O O . VAL A 1 172 ? 14.864 -11.159 -0.341 1.00 82.88 172 VAL A O 1
ATOM 1399 N N . GLY A 1 173 ? 15.900 -13.126 -0.709 1.00 75.44 173 GLY A N 1
ATOM 1400 C CA . GLY A 1 173 ? 17.219 -12.549 -0.935 1.00 75.44 173 GLY A CA 1
ATOM 1401 C C . GLY A 1 173 ? 17.270 -11.560 -2.115 1.00 75.44 173 GLY A C 1
ATOM 1402 O O . GLY A 1 173 ? 16.371 -11.514 -2.968 1.00 75.44 173 GLY A O 1
ATOM 1403 N N . PRO A 1 174 ? 18.346 -10.756 -2.196 1.00 68.25 174 PRO A N 1
ATOM 1404 C CA . PRO A 1 174 ? 18.542 -9.808 -3.293 1.00 68.25 174 PRO A CA 1
ATOM 1405 C C . PRO A 1 174 ? 18.689 -10.521 -4.648 1.00 68.25 174 PRO A C 1
ATOM 1407 O O . PRO A 1 174 ? 18.173 -10.038 -5.661 1.00 68.25 174 PRO A O 1
ATOM 1410 N N . ASP A 1 175 ? 19.305 -11.705 -4.650 1.00 75.31 175 ASP A N 1
ATOM 1411 C CA . ASP A 1 175 ? 19.423 -12.591 -5.807 1.00 75.31 175 ASP A CA 1
ATOM 1412 C C . ASP A 1 175 ? 18.179 -13.465 -5.972 1.00 75.31 175 ASP A C 1
ATOM 1414 O O . ASP A 1 175 ? 18.156 -14.648 -5.652 1.00 75.31 175 ASP A O 1
ATOM 1418 N N . ASP A 1 176 ? 17.127 -12.855 -6.509 1.00 81.31 176 ASP A N 1
ATOM 1419 C CA . ASP A 1 176 ? 15.936 -13.560 -6.976 1.00 81.31 176 ASP A CA 1
ATOM 1420 C C . ASP A 1 176 ? 15.940 -13.589 -8.516 1.00 81.31 176 ASP A C 1
ATOM 1422 O O . ASP A 1 176 ? 15.603 -12.586 -9.156 1.00 81.31 176 ASP A O 1
ATOM 1426 N N . PRO A 1 177 ? 16.330 -14.712 -9.150 1.00 81.44 177 PRO A N 1
ATOM 1427 C CA . PRO A 1 177 ? 16.348 -14.825 -10.604 1.00 81.44 177 PRO A CA 1
ATOM 1428 C C . PRO A 1 177 ? 14.969 -14.639 -11.244 1.00 81.44 177 PRO A C 1
ATOM 1430 O O . PRO A 1 177 ? 14.887 -14.137 -12.365 1.00 81.44 177 PRO A O 1
ATOM 1433 N N . ALA A 1 178 ? 13.887 -15.026 -10.559 1.00 79.69 178 ALA A N 1
ATOM 1434 C CA . ALA A 1 178 ? 12.531 -14.866 -11.078 1.00 79.69 178 ALA 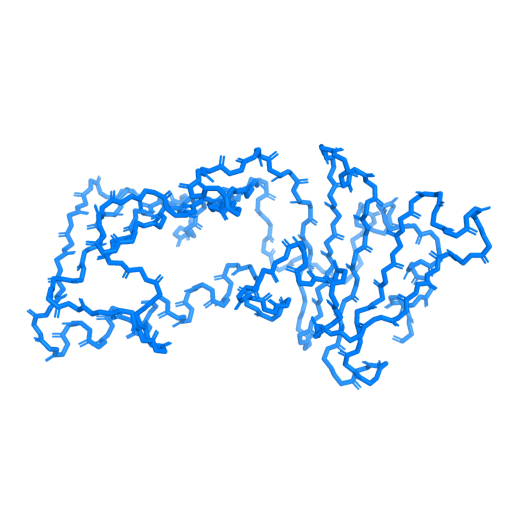A CA 1
ATOM 1435 C C . ALA A 1 178 ? 12.154 -13.383 -11.138 1.00 79.69 178 ALA A C 1
ATOM 1437 O O . ALA A 1 178 ? 11.613 -12.923 -12.142 1.00 79.69 178 ALA A O 1
ATOM 1438 N N . PHE A 1 179 ? 12.530 -12.620 -10.111 1.00 82.44 179 PHE A N 1
ATOM 1439 C CA . PHE A 1 179 ? 12.416 -11.165 -10.114 1.00 82.44 179 PHE A CA 1
ATOM 1440 C C . PHE A 1 179 ? 13.250 -10.516 -11.225 1.00 82.44 179 PHE A C 1
ATOM 1442 O O . PHE A 1 179 ? 12.734 -9.709 -11.998 1.00 82.44 179 PHE A O 1
ATOM 1449 N N . LYS A 1 180 ? 14.530 -10.891 -11.353 1.00 82.94 180 LYS A N 1
ATOM 1450 C CA . LYS A 1 180 ? 15.423 -10.313 -12.373 1.00 82.94 180 LYS A CA 1
ATOM 1451 C C . LYS A 1 180 ? 14.901 -10.537 -13.793 1.00 82.94 180 LYS A C 1
ATOM 1453 O O . LYS A 1 180 ? 15.011 -9.642 -14.621 1.00 82.94 180 LYS A O 1
ATOM 1458 N N . LYS A 1 181 ? 14.295 -11.699 -14.063 1.00 86.62 181 LYS A N 1
ATOM 1459 C CA . LYS A 1 181 ? 13.673 -12.019 -15.360 1.00 86.62 181 LYS A CA 1
ATOM 1460 C C . LYS A 1 181 ? 12.423 -11.188 -15.669 1.00 86.62 181 LYS A C 1
ATOM 1462 O O . LYS A 1 181 ? 12.090 -11.050 -16.841 1.00 86.62 181 LYS A O 1
ATOM 1467 N N . ARG A 1 182 ? 11.729 -10.658 -14.654 1.00 88.62 182 ARG A N 1
ATOM 1468 C CA . ARG A 1 182 ? 10.545 -9.800 -14.841 1.00 88.62 182 ARG A CA 1
ATOM 1469 C C . ARG A 1 182 ? 10.912 -8.377 -15.229 1.00 88.62 182 ARG A C 1
ATOM 1471 O O . ARG A 1 182 ? 10.216 -7.764 -16.032 1.00 88.62 182 ARG A O 1
ATOM 1478 N N . LEU A 1 183 ? 11.994 -7.841 -14.669 1.00 89.94 183 LEU A N 1
ATOM 1479 C CA . LEU A 1 183 ? 12.408 -6.473 -14.949 1.00 89.94 183 LEU A CA 1
ATOM 1480 C C . LEU A 1 183 ? 12.800 -6.295 -16.417 1.00 89.94 183 LEU A C 1
ATOM 1482 O O . LEU A 1 183 ? 13.633 -7.023 -16.958 1.00 89.94 183 LEU A O 1
ATOM 1486 N N . ASN A 1 184 ? 12.247 -5.264 -17.053 1.00 91.88 184 ASN A N 1
ATOM 1487 C CA . ASN A 1 184 ? 12.721 -4.830 -18.353 1.00 91.88 184 ASN A CA 1
ATOM 1488 C C . ASN A 1 184 ? 14.215 -4.490 -18.260 1.00 91.88 184 ASN A C 1
ATOM 1490 O O . ASN A 1 184 ? 14.649 -3.828 -17.317 1.00 91.88 184 ASN A O 1
ATOM 1494 N N . ARG A 1 185 ? 15.001 -4.881 -19.270 1.00 91.00 185 ARG A N 1
ATOM 1495 C CA . ARG A 1 185 ? 16.460 -4.674 -19.299 1.00 91.00 185 ARG A CA 1
ATOM 1496 C C . ARG A 1 185 ? 16.900 -3.238 -18.996 1.00 91.00 185 ARG A C 1
ATOM 1498 O O . ARG A 1 185 ? 17.968 -3.046 -18.428 1.00 91.00 185 ARG A O 1
ATOM 1505 N N . PHE A 1 186 ? 16.121 -2.231 -19.393 1.00 90.44 186 PHE A N 1
ATOM 1506 C CA . PHE A 1 186 ? 16.456 -0.828 -19.160 1.00 90.44 186 PHE A CA 1
ATOM 1507 C C . PHE A 1 186 ? 16.194 -0.426 -17.710 1.00 90.44 186 PHE A C 1
ATOM 1509 O O . PHE A 1 186 ? 17.047 0.218 -17.105 1.00 90.44 186 PHE A O 1
ATOM 1516 N N . LEU A 1 187 ? 15.076 -0.870 -17.130 1.00 91.19 187 LEU A N 1
ATOM 1517 C CA . LEU A 1 187 ? 14.784 -0.645 -15.716 1.00 91.19 187 LEU A CA 1
ATOM 1518 C C . LEU A 1 187 ? 15.723 -1.455 -14.811 1.00 91.19 187 LEU A C 1
ATOM 1520 O O . LEU A 1 187 ? 16.149 -0.963 -13.772 1.00 91.19 187 LEU A O 1
ATOM 1524 N N . TYR A 1 188 ? 16.129 -2.652 -15.242 1.00 90.81 188 TYR A N 1
ATOM 1525 C CA . TYR A 1 188 ? 17.126 -3.469 -14.551 1.00 90.81 188 TYR A CA 1
ATOM 1526 C C . TYR A 1 188 ? 18.477 -2.752 -14.422 1.00 90.81 188 TYR A C 1
ATOM 1528 O O . TYR A 1 188 ? 19.088 -2.793 -13.360 1.00 90.81 188 TYR A O 1
ATOM 1536 N N . ARG A 1 189 ? 18.923 -2.025 -15.457 1.00 89.94 189 ARG A N 1
ATOM 1537 C CA . ARG A 1 189 ? 20.154 -1.217 -15.363 1.00 89.94 189 ARG A CA 1
ATOM 1538 C C . ARG A 1 189 ? 20.061 -0.139 -14.290 1.00 89.94 189 ARG A C 1
ATOM 1540 O O . ARG A 1 189 ? 21.060 0.103 -13.634 1.00 89.94 189 ARG A O 1
ATOM 1547 N N . VAL A 1 190 ? 18.893 0.482 -14.118 1.00 89.69 190 VAL A N 1
ATOM 1548 C CA . VAL A 1 190 ? 18.660 1.458 -13.040 1.00 89.69 190 VAL A CA 1
ATOM 1549 C C . VAL A 1 190 ? 18.627 0.749 -11.685 1.00 89.69 190 VAL A C 1
ATOM 1551 O O . VAL A 1 190 ? 19.244 1.207 -10.735 1.00 89.69 190 VAL A O 1
ATOM 1554 N N . TYR A 1 191 ? 17.972 -0.412 -11.604 1.00 87.81 191 TYR A N 1
ATOM 1555 C CA . TYR A 1 191 ? 17.893 -1.219 -10.383 1.00 87.81 191 TYR A CA 1
ATOM 1556 C C . TYR A 1 191 ? 19.268 -1.643 -9.841 1.00 87.81 191 TYR A C 1
ATOM 1558 O O . TYR A 1 191 ? 19.423 -1.753 -8.624 1.00 87.81 191 TYR A O 1
ATOM 1566 N N . SER A 1 192 ? 20.226 -1.920 -10.730 1.00 86.12 192 SER A N 1
ATOM 1567 C CA . SER A 1 192 ? 21.564 -2.428 -10.400 1.00 86.12 192 SER A CA 1
ATOM 1568 C C . SER A 1 192 ? 22.613 -1.355 -10.059 1.00 86.12 192 SER A C 1
ATOM 1570 O O . SER A 1 192 ? 23.765 -1.730 -9.844 1.00 86.12 192 SER A O 1
ATOM 1572 N N . GLN A 1 193 ? 22.254 -0.066 -10.048 1.00 80.69 193 GLN A N 1
ATOM 1573 C CA . GLN A 1 193 ? 23.140 1.063 -9.695 1.00 80.69 193 GLN A CA 1
ATOM 1574 C C . GLN A 1 193 ? 23.064 1.460 -8.206 1.00 80.69 193 GLN A C 1
ATOM 1576 O O . GLN A 1 193 ? 22.196 0.922 -7.487 1.00 80.69 193 GLN A O 1
#

Sequence (193 aa):
MKQEINKEGSLGAPENIYLKFSKPFKMVMEWTNTDKKGLQVLYERGRHDNKLAIHKPGLFFGLKQVIFLPQSSPWVREGSRNFDIEDAGLGTFLKDFGAAVRRAQKENKLSVETDGRVFDVKFPGTVMDEDYFAARVKLRFDANGLPVHQELYDWSGRLAGIYDYRDLKLNVGPDDPAFKKRLNRFLYRVYSQ

Secondary structure (DSSP, 8-state):
-EEEB-TTSSBPPPB-EEEEEETTTEEEEEE-SSTTTT-EEEEETTSGGG-EEEE-TTGGGGT-S-EEE-TTSHHHHHH-SS--GGG-SHHHHHHHHHHHHHHHHHTT--EEEESSSEEEEE-TT--SSSS-S-SEEEEEE-TTS-EEEEEEE-TTS-EEEEEE--S--SS--S--HHHHHHS-HHHHHHHT-

Radius of gyration: 17.97 Å; chains: 1; bounding box: 43×34×54 Å

pLDDT: mean 90.24, std 7.2, range [64.38, 98.31]